Protein AF-A0A965WZI0-F1 (afdb_monomer_lite)

Secondary structure (DSSP, 8-state):
----HHHHHHHHHHHHHHHHHHHHHHHHHHHHHHHHHHHHHT--PPPPP---PPPPPP--PPPP--PPPPPPPP-----------PPPPPPPPPPPPPP--PPP-B-S-SSEEEEEEEEEETTEEEEEEEEEEE--SSSPEEEEEEE-HHHHHSTTSEEEEEEEETTEE---EEETTEEEEEEEEEE-TTBEEEEEEEEEEEPPTT-S----SS-----GGGGS-EEPPBSSSB-----GGG----TTEEEEEEEE-SS----TTSEEEEEETTEEEEEE----------

pLDDT: mean 75.28, std 20.52, range [29.8, 98.62]

Radius of gyration: 35.75 Å; chains: 1; bounding box: 82×78×125 Å

Structure (mmCIF, N/CA/C/O backbone):
data_AF-A0A965WZI0-F1
#
_entry.id   AF-A0A965WZI0-F1
#
loop_
_atom_site.group_PDB
_atom_site.id
_atom_site.type_symbol
_atom_site.label_atom_id
_atom_site.label_alt_id
_atom_site.label_comp_id
_atom_site.label_asym_id
_atom_site.label_entity_id
_atom_site.label_seq_id
_atom_site.pdbx_PDB_ins_code
_atom_site.Cartn_x
_atom_site.Cartn_y
_atom_site.Cartn_z
_atom_site.occupancy
_atom_site.B_iso_or_equiv
_atom_site.auth_seq_id
_atom_site.auth_comp_id
_atom_site.auth_asym_id
_atom_site.auth_atom_id
_atom_site.pdbx_PDB_model_num
ATOM 1 N N . MET A 1 1 ? -15.164 9.132 79.778 1.00 47.81 1 MET A N 1
ATOM 2 C CA . MET A 1 1 ? -15.728 9.763 78.560 1.00 47.81 1 MET A CA 1
ATOM 3 C C . MET A 1 1 ? -16.802 8.858 77.964 1.00 47.81 1 MET A C 1
ATOM 5 O O . MET A 1 1 ? -16.486 7.881 77.300 1.00 47.81 1 MET A O 1
ATOM 9 N N . THR A 1 2 ? -18.073 9.140 78.241 1.00 50.66 2 THR A N 1
ATOM 10 C CA . THR A 1 2 ? -19.239 8.388 77.751 1.00 50.66 2 THR A CA 1
ATOM 11 C C . THR A 1 2 ? -19.676 8.930 76.385 1.00 50.66 2 THR A C 1
ATOM 13 O O . THR A 1 2 ? -20.091 10.079 76.250 1.00 50.66 2 THR A O 1
ATOM 16 N N . ILE A 1 3 ? -19.534 8.117 75.334 1.00 53.62 3 ILE A N 1
ATOM 17 C CA . ILE A 1 3 ? -19.893 8.495 73.958 1.00 53.62 3 ILE A CA 1
ATOM 18 C C . ILE A 1 3 ? -21.420 8.583 73.841 1.00 53.62 3 ILE A C 1
ATOM 20 O O . ILE A 1 3 ? -22.131 7.613 74.098 1.00 53.62 3 ILE A O 1
ATOM 24 N N . SER A 1 4 ? -21.930 9.744 73.419 1.00 61.75 4 SER A N 1
ATOM 25 C CA . SER A 1 4 ? -23.369 9.999 73.326 1.00 61.75 4 SER A CA 1
ATOM 26 C C . SER A 1 4 ? -24.077 9.073 72.311 1.00 61.75 4 SER A C 1
ATOM 28 O O . SER A 1 4 ? -23.579 8.850 71.197 1.00 61.75 4 SER A O 1
ATOM 30 N N . PRO A 1 5 ? -25.280 8.552 72.631 1.00 61.12 5 PRO A N 1
ATOM 31 C CA . PRO A 1 5 ? -25.967 7.514 71.847 1.00 61.12 5 PRO A CA 1
ATOM 32 C C . PRO A 1 5 ? -26.337 7.946 70.417 1.00 61.12 5 PRO A C 1
ATOM 34 O O . PRO A 1 5 ? -26.490 7.107 69.526 1.00 61.12 5 PRO A O 1
ATOM 37 N N . ARG A 1 6 ? -26.412 9.257 70.150 1.00 59.38 6 ARG A N 1
ATOM 38 C CA . ARG A 1 6 ? -26.671 9.817 68.811 1.00 59.38 6 ARG A CA 1
ATOM 39 C C . ARG A 1 6 ? -25.488 9.649 67.847 1.00 59.38 6 ARG A C 1
ATOM 41 O O . ARG A 1 6 ? -25.710 9.419 66.659 1.00 59.38 6 ARG A O 1
ATOM 48 N N . ARG A 1 7 ? -24.238 9.699 68.333 1.00 56.50 7 ARG A N 1
ATOM 49 C CA . ARG A 1 7 ? -23.039 9.504 67.489 1.00 56.50 7 ARG A CA 1
ATOM 50 C C . ARG A 1 7 ? -22.840 8.036 67.097 1.00 56.50 7 ARG A C 1
ATOM 52 O O . ARG A 1 7 ? -22.390 7.761 65.987 1.00 56.50 7 ARG A O 1
ATOM 59 N N . ARG A 1 8 ? -23.259 7.098 67.956 1.00 59.84 8 ARG A N 1
ATOM 60 C CA . ARG A 1 8 ? -23.210 5.649 67.687 1.00 59.84 8 ARG A CA 1
ATOM 61 C C . ARG A 1 8 ? -24.137 5.242 66.534 1.00 59.84 8 ARG A C 1
ATOM 63 O O . ARG A 1 8 ? -23.706 4.526 65.638 1.00 59.84 8 ARG A O 1
ATOM 70 N N . ARG A 1 9 ? -25.369 5.771 66.488 1.00 64.00 9 ARG A N 1
ATOM 71 C CA . ARG A 1 9 ? -26.340 5.471 65.411 1.00 64.00 9 ARG A CA 1
ATOM 72 C C . ARG A 1 9 ? -25.906 5.990 64.034 1.00 64.00 9 ARG A C 1
ATOM 74 O O . ARG A 1 9 ? -26.137 5.308 63.043 1.00 64.00 9 ARG A O 1
ATOM 81 N N . LYS A 1 10 ? -25.251 7.158 63.959 1.00 64.88 10 LYS A N 1
ATOM 82 C CA . LYS A 1 10 ? -24.722 7.691 62.687 1.00 64.88 10 LYS A CA 1
ATOM 83 C C . LYS A 1 10 ? -23.573 6.843 62.134 1.00 64.88 10 LYS A C 1
ATOM 85 O O . LYS A 1 10 ? -23.572 6.547 60.948 1.00 64.88 10 LYS A O 1
ATOM 90 N N . ARG A 1 11 ? -22.642 6.400 62.989 1.00 68.94 11 ARG A N 1
ATOM 91 C CA . ARG A 1 11 ? -21.533 5.525 62.568 1.00 68.94 11 ARG A CA 1
ATOM 92 C C . ARG A 1 11 ? -22.025 4.170 62.066 1.00 68.94 11 ARG A C 1
ATOM 94 O O . ARG A 1 11 ? -21.562 3.723 61.029 1.00 68.94 11 ARG A O 1
ATOM 101 N N . ILE A 1 12 ? -23.012 3.572 62.736 1.00 70.56 12 ILE A N 1
ATOM 102 C CA . ILE A 1 12 ? -23.615 2.305 62.290 1.00 70.56 12 ILE A CA 1
ATOM 103 C C . ILE A 1 12 ? -24.212 2.449 60.882 1.00 70.56 12 ILE A C 1
ATOM 105 O O . ILE A 1 12 ? -23.927 1.618 60.033 1.00 70.56 12 ILE A O 1
ATOM 109 N N . ARG A 1 13 ? -24.948 3.537 60.598 1.00 75.44 13 ARG A N 1
ATOM 110 C CA . ARG A 1 13 ? -25.525 3.782 59.261 1.00 75.44 13 ARG A CA 1
ATOM 111 C C . ARG A 1 13 ? -24.473 3.987 58.163 1.00 75.44 13 ARG A C 1
ATOM 113 O O . ARG A 1 13 ? -24.682 3.564 57.032 1.00 75.44 13 ARG A O 1
ATOM 120 N N . ILE A 1 14 ? -23.349 4.623 58.492 1.00 77.56 14 ILE A N 1
ATOM 121 C CA . ILE A 1 14 ? -22.239 4.820 57.547 1.00 77.56 14 ILE A CA 1
ATOM 122 C C . ILE A 1 14 ? -21.564 3.479 57.235 1.00 77.56 14 ILE A C 1
ATOM 124 O O . ILE A 1 14 ? -21.352 3.167 56.068 1.00 77.56 14 ILE A O 1
ATOM 128 N N . TYR A 1 15 ? -21.300 2.647 58.249 1.00 80.38 15 TYR A N 1
ATOM 129 C CA . TYR A 1 15 ? -20.701 1.327 58.035 1.00 80.38 15 TYR A CA 1
ATOM 130 C C . TYR A 1 15 ? -21.629 0.364 57.287 1.00 80.38 15 TYR A C 1
ATOM 132 O O . TYR A 1 15 ? -21.147 -0.412 56.470 1.00 80.38 15 TYR A O 1
ATOM 140 N N . THR A 1 16 ? -22.950 0.441 57.489 1.00 80.75 16 THR A N 1
ATOM 141 C CA . THR A 1 16 ? -23.899 -0.375 56.713 1.00 80.75 16 THR A CA 1
ATOM 142 C C . THR A 1 16 ? -23.939 0.023 55.238 1.00 80.75 16 THR A C 1
ATOM 144 O O . THR A 1 16 ? -24.004 -0.852 54.382 1.00 80.75 16 THR A O 1
ATOM 147 N N . LEU A 1 17 ? -23.856 1.323 54.924 1.00 82.81 17 LEU A N 1
ATOM 148 C CA . LEU A 1 17 ? -23.815 1.794 53.533 1.00 82.81 17 LEU A CA 1
ATOM 149 C C . LEU A 1 17 ? -22.486 1.437 52.854 1.00 82.81 17 LEU A C 1
ATOM 151 O O . LEU A 1 17 ? -22.490 0.952 51.726 1.00 82.81 17 LEU A O 1
ATOM 155 N N . ALA A 1 18 ? -21.361 1.606 53.555 1.00 83.50 18 ALA A N 1
ATOM 156 C CA . ALA A 1 18 ? -20.047 1.214 53.046 1.00 83.50 18 ALA A CA 1
ATOM 157 C C . ALA A 1 18 ? -19.939 -0.308 52.826 1.00 83.50 18 ALA A C 1
ATOM 159 O O . ALA A 1 18 ? -19.407 -0.746 51.809 1.00 83.50 18 ALA A O 1
ATOM 160 N N . GLY A 1 19 ? -20.496 -1.113 53.738 1.00 86.88 19 GLY A N 1
ATOM 161 C CA . GLY A 1 19 ? -20.548 -2.570 53.600 1.00 86.88 19 GLY A CA 1
ATOM 162 C C . GLY A 1 19 ? -21.391 -3.025 52.408 1.00 86.88 19 GLY A C 1
ATOM 163 O O . GLY A 1 19 ? -20.961 -3.899 51.662 1.00 86.88 19 GLY A O 1
ATOM 164 N N . ALA A 1 20 ? -22.549 -2.395 52.178 1.00 89.44 20 ALA A N 1
ATOM 165 C CA . ALA A 1 20 ? -23.389 -2.687 51.016 1.00 89.44 20 ALA A CA 1
ATOM 166 C C . ALA A 1 20 ? -22.691 -2.334 49.690 1.00 89.44 20 ALA A C 1
ATOM 168 O O . ALA A 1 20 ? -22.728 -3.126 48.751 1.00 89.44 20 ALA A O 1
ATOM 169 N N . ALA A 1 21 ? -21.996 -1.192 49.627 1.00 89.25 21 ALA A N 1
ATOM 170 C CA . ALA A 1 21 ? -21.236 -0.793 48.441 1.00 89.25 21 ALA A CA 1
ATOM 171 C C . ALA A 1 21 ? -20.098 -1.779 48.119 1.00 89.25 21 ALA A C 1
ATOM 173 O O . ALA A 1 21 ? -19.931 -2.167 46.964 1.00 89.25 21 ALA A O 1
ATOM 174 N N . LEU A 1 22 ? -19.362 -2.242 49.137 1.00 91.88 22 LEU A N 1
ATOM 175 C CA . LEU A 1 22 ? -18.300 -3.239 48.964 1.00 91.88 22 LEU A CA 1
ATOM 176 C C . LEU A 1 22 ? -18.848 -4.577 48.440 1.00 91.88 22 LEU A C 1
ATOM 178 O O . LEU A 1 22 ? -18.237 -5.199 47.573 1.00 91.88 22 LEU A O 1
ATOM 182 N N . LEU A 1 23 ? -20.019 -4.996 48.929 1.00 93.56 23 LEU A N 1
ATOM 183 C CA . LEU A 1 23 ? -20.692 -6.221 48.491 1.00 93.56 23 LEU A CA 1
ATOM 184 C C . LEU A 1 23 ? -21.114 -6.147 47.015 1.00 93.56 23 LEU A C 1
ATOM 186 O O . LEU A 1 23 ? -20.910 -7.109 46.278 1.00 93.56 23 LEU A O 1
ATOM 190 N N . CYS A 1 24 ? -21.624 -4.998 46.561 1.00 91.25 24 CYS A N 1
ATOM 191 C CA . CYS A 1 24 ? -21.961 -4.783 45.151 1.00 91.25 24 CYS A CA 1
ATOM 192 C C . CYS A 1 24 ? -20.726 -4.831 44.239 1.00 91.25 24 CYS A C 1
ATOM 194 O O . CYS A 1 24 ? -20.788 -5.416 43.160 1.00 91.25 24 CYS A O 1
ATOM 196 N N . ILE A 1 25 ? -19.597 -4.263 44.677 1.00 92.75 25 ILE A N 1
ATOM 197 C CA . ILE A 1 25 ? -18.337 -4.301 43.917 1.00 92.75 25 ILE A CA 1
ATOM 198 C C . ILE A 1 25 ? -17.819 -5.740 43.809 1.00 92.75 25 ILE A C 1
ATOM 200 O O . ILE A 1 25 ? -17.473 -6.189 42.717 1.00 92.75 25 ILE A O 1
ATOM 204 N N . LEU A 1 26 ? -17.817 -6.488 44.919 1.00 94.00 26 LEU A N 1
ATOM 205 C CA . LEU A 1 26 ? -17.410 -7.896 44.931 1.00 94.00 26 LEU A CA 1
ATOM 206 C C . LEU A 1 26 ? -18.309 -8.762 44.039 1.00 94.00 26 LEU A C 1
ATOM 208 O O . LEU A 1 26 ? -17.794 -9.583 43.285 1.00 94.00 26 LEU A O 1
ATOM 212 N N . ALA A 1 27 ? -19.627 -8.550 44.068 1.00 93.25 27 ALA A N 1
ATOM 213 C CA . ALA A 1 27 ? -20.562 -9.258 43.196 1.00 93.25 27 ALA A CA 1
ATOM 214 C C . ALA A 1 27 ? -20.336 -8.929 41.709 1.00 93.25 27 ALA A C 1
ATOM 216 O O . ALA A 1 27 ? -20.356 -9.832 40.873 1.00 93.25 27 ALA A O 1
ATOM 217 N N . GLY A 1 28 ? -20.062 -7.661 41.378 1.00 93.44 28 GLY A N 1
ATOM 218 C CA . GLY A 1 28 ? -19.731 -7.237 40.015 1.00 93.44 28 GLY A CA 1
ATOM 219 C C . GLY A 1 28 ? -18.435 -7.864 39.496 1.00 93.44 28 GLY A C 1
ATOM 220 O O . GLY A 1 28 ? -18.398 -8.349 38.366 1.00 93.44 28 GLY A O 1
ATOM 221 N N . LEU A 1 29 ? -17.396 -7.932 40.336 1.00 93.00 29 LEU A N 1
ATOM 222 C CA . LEU A 1 29 ? -16.147 -8.619 40.001 1.00 93.00 29 LEU A CA 1
ATOM 223 C C . LEU A 1 29 ? -16.375 -10.120 39.797 1.00 93.00 29 LEU A C 1
ATOM 225 O O . LEU A 1 29 ? -15.913 -10.670 38.802 1.00 93.00 29 LEU A O 1
ATOM 229 N N . LEU A 1 30 ? -17.134 -10.775 40.682 1.00 92.31 30 LEU A N 1
ATOM 230 C CA . LEU A 1 30 ? -17.436 -12.202 40.554 1.00 92.31 30 LEU A CA 1
ATOM 231 C C . LEU A 1 30 ? -18.206 -12.502 39.257 1.00 92.31 30 LEU A C 1
ATOM 233 O O . LEU A 1 30 ? -17.883 -13.460 38.559 1.00 92.31 30 LEU A O 1
ATOM 237 N N . PHE A 1 31 ? -19.174 -11.652 38.899 1.00 88.62 31 PHE A N 1
ATOM 238 C CA . PHE A 1 31 ? -19.921 -11.754 37.644 1.00 88.62 31 PHE A CA 1
ATOM 239 C C . PHE A 1 31 ? -19.024 -11.541 36.417 1.00 88.62 31 PHE A C 1
ATOM 241 O O . PHE A 1 31 ? -19.131 -12.275 35.435 1.00 88.62 31 PHE A O 1
ATOM 248 N N . TYR A 1 32 ? -18.099 -10.579 36.479 1.00 85.94 32 TYR A N 1
ATOM 249 C CA . TYR A 1 32 ? -17.111 -10.348 35.426 1.00 85.94 32 TYR A CA 1
ATOM 250 C C . TYR A 1 32 ? -16.197 -11.567 35.219 1.00 85.94 32 TYR A C 1
ATOM 252 O O . TYR A 1 32 ? -15.999 -11.998 34.081 1.00 85.94 32 TYR A O 1
ATOM 260 N N . PHE A 1 33 ? -15.697 -12.172 36.302 1.00 81.06 33 PHE A N 1
ATOM 261 C CA . PHE A 1 33 ? -14.872 -13.382 36.227 1.00 81.06 33 PHE A CA 1
ATOM 262 C C . PHE A 1 33 ? -15.654 -14.593 35.696 1.00 81.06 33 PHE A C 1
ATOM 264 O O . PHE A 1 33 ? -15.160 -15.273 34.798 1.00 81.06 33 PHE A O 1
ATOM 271 N N . PHE A 1 34 ? -16.897 -14.807 36.142 1.00 78.88 34 PHE A N 1
ATOM 272 C CA . PHE A 1 34 ? -17.759 -15.876 35.617 1.00 78.88 34 PHE A CA 1
ATOM 273 C C . PHE A 1 34 ? -18.054 -15.715 34.119 1.00 78.88 34 PHE A C 1
ATOM 275 O O . PHE A 1 34 ? -18.017 -16.685 33.361 1.00 78.88 34 PHE A O 1
ATOM 282 N N . LYS A 1 35 ? -18.308 -14.482 33.658 1.00 77.31 35 LYS A N 1
ATOM 283 C CA . LYS A 1 35 ? -18.527 -14.204 32.231 1.00 77.31 35 LYS A CA 1
ATOM 284 C C . LYS A 1 35 ? -17.258 -14.457 31.404 1.00 77.31 35 LYS A C 1
ATOM 286 O O . LYS A 1 35 ? -17.345 -14.948 30.280 1.00 77.31 35 LYS A O 1
ATOM 291 N N . ARG A 1 36 ? -16.077 -14.153 31.958 1.00 72.00 36 ARG A N 1
ATOM 292 C CA . ARG A 1 36 ? -14.781 -14.415 31.313 1.00 72.00 36 ARG A CA 1
ATOM 293 C C . ARG A 1 36 ? -14.509 -15.914 31.148 1.00 72.00 36 ARG A C 1
ATOM 295 O O . ARG A 1 36 ? -14.014 -16.310 30.098 1.00 72.00 36 ARG A O 1
ATOM 302 N N . GLU A 1 37 ? -14.861 -16.743 32.131 1.00 68.62 37 GLU A N 1
ATOM 303 C CA . GLU A 1 37 ? -14.728 -18.205 32.016 1.00 68.62 37 GLU A CA 1
ATOM 304 C C . GLU A 1 37 ? -15.647 -18.795 30.935 1.00 68.62 37 GLU A C 1
ATOM 306 O O . GLU A 1 37 ? -15.205 -19.634 30.151 1.00 68.62 37 GLU A O 1
ATOM 311 N N . GLN A 1 38 ? -16.886 -18.301 30.805 1.00 63.25 38 GLN A N 1
ATOM 312 C CA . GLN A 1 38 ? -17.794 -18.734 29.731 1.00 63.25 38 GLN A CA 1
ATOM 313 C C . GLN A 1 38 ? -17.279 -18.368 28.328 1.00 63.25 38 GLN A C 1
ATOM 315 O O . GLN A 1 38 ? -17.458 -19.141 27.388 1.00 63.25 38 GLN A O 1
ATOM 320 N N . ALA A 1 39 ? -16.589 -17.233 28.180 1.00 58.47 39 ALA A N 1
ATOM 321 C CA . ALA A 1 39 ? -15.986 -16.833 26.906 1.00 58.47 39 ALA A CA 1
ATOM 322 C C . ALA A 1 39 ? -14.796 -17.723 26.493 1.00 58.47 39 ALA A C 1
ATOM 324 O O . ALA A 1 39 ? -14.547 -17.896 25.303 1.00 58.47 39 ALA A O 1
ATOM 325 N N . LEU A 1 40 ? -14.085 -18.323 27.455 1.00 53.09 40 LEU A N 1
ATOM 326 C CA . LEU A 1 40 ? -12.953 -19.220 27.186 1.00 53.09 40 LEU A CA 1
ATOM 327 C C . LEU A 1 40 ? -13.393 -20.636 26.775 1.00 53.09 40 LEU A C 1
ATOM 329 O O . LEU A 1 40 ? -12.651 -21.315 26.071 1.00 53.09 40 LEU A O 1
ATOM 333 N N . GLN A 1 41 ? -14.595 -21.081 27.159 1.00 54.78 41 GLN A N 1
ATOM 334 C CA . GLN A 1 41 ? -15.122 -22.401 26.770 1.00 54.78 41 GLN A CA 1
ATOM 335 C C . GLN A 1 41 ? -15.819 -22.416 25.397 1.00 54.78 41 GLN A C 1
ATOM 337 O O . GLN A 1 41 ? -15.990 -23.484 24.811 1.00 54.78 41 GLN A O 1
ATOM 342 N N . ALA A 1 42 ? -16.174 -21.253 24.842 1.00 50.19 42 ALA A N 1
ATOM 343 C CA . ALA A 1 42 ? -16.864 -21.156 23.552 1.00 50.19 42 ALA A CA 1
ATOM 344 C C . ALA A 1 42 ? -15.954 -21.370 22.319 1.00 50.19 42 ALA A C 1
ATOM 346 O O . ALA A 1 42 ? -16.450 -21.407 21.194 1.00 50.19 42 ALA A O 1
ATOM 347 N N . VAL A 1 43 ? -14.639 -21.552 22.500 1.00 51.84 43 VAL A N 1
ATOM 348 C CA . VAL A 1 43 ? -13.681 -21.824 21.411 1.00 51.84 43 VAL A CA 1
ATOM 349 C C . VAL A 1 43 ? -13.297 -23.306 21.402 1.00 51.84 43 VAL A C 1
ATOM 351 O O . VAL A 1 43 ? -12.167 -23.691 21.676 1.00 51.84 43 VAL A O 1
ATOM 354 N N . SER A 1 44 ? -14.258 -24.170 21.091 1.00 46.38 44 SER A N 1
ATOM 355 C CA . SER A 1 44 ? -13.967 -25.539 20.648 1.00 46.38 44 SER A CA 1
ATOM 356 C C . SER A 1 44 ? -14.818 -25.866 19.425 1.00 46.38 44 SER A C 1
ATOM 358 O O . SER A 1 44 ? -15.796 -26.604 19.471 1.00 46.38 44 SER A O 1
ATOM 360 N N . VAL A 1 45 ? -14.449 -25.256 18.296 1.00 57.19 45 VAL A N 1
ATOM 361 C CA . VAL A 1 45 ? -14.951 -25.670 16.983 1.00 57.19 45 VAL A CA 1
ATOM 362 C C . VAL A 1 45 ? -14.278 -27.006 16.636 1.00 57.19 45 VAL A C 1
ATOM 364 O O . VAL A 1 45 ? -13.047 -27.075 16.680 1.00 57.19 45 VAL A O 1
ATOM 367 N N . PRO A 1 46 ? -15.028 -28.075 16.312 1.00 52.69 46 PRO A N 1
ATOM 368 C CA . PRO A 1 46 ? -14.428 -29.331 15.887 1.00 52.69 46 PRO A CA 1
ATOM 369 C C . PRO A 1 46 ? -13.698 -29.143 14.551 1.00 52.69 46 PRO A C 1
ATOM 371 O O . PRO A 1 46 ? -14.230 -28.571 13.599 1.00 52.69 46 PRO A O 1
ATOM 374 N N . LEU A 1 47 ? -12.457 -29.627 14.505 1.00 51.56 47 LEU A N 1
ATOM 375 C CA . LEU A 1 47 ? -11.588 -29.638 13.332 1.00 51.56 47 LEU A CA 1
ATOM 376 C C . LEU A 1 47 ? -12.284 -30.375 12.165 1.00 51.56 47 LEU A C 1
ATOM 378 O O . LEU A 1 47 ? -12.728 -31.509 12.368 1.00 51.56 47 LEU A O 1
ATOM 382 N N . PRO A 1 48 ? -12.380 -29.804 10.949 1.00 46.69 48 PRO A N 1
ATOM 383 C CA . PRO A 1 48 ? -12.878 -30.551 9.804 1.00 46.69 48 PRO A C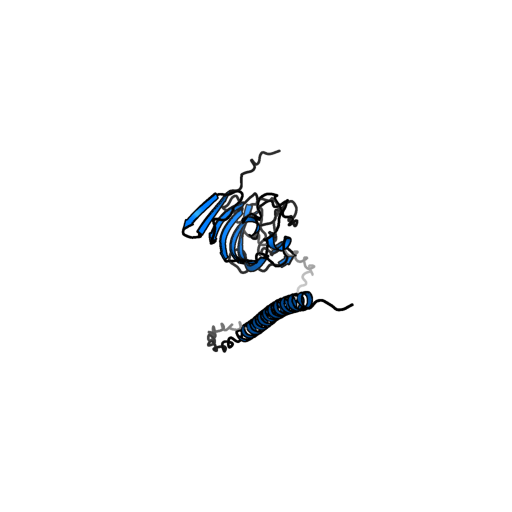A 1
ATOM 384 C C . PRO A 1 48 ? -11.898 -31.681 9.466 1.00 46.69 48 PRO A C 1
ATOM 386 O O . PRO A 1 48 ? -10.718 -31.460 9.190 1.00 46.69 48 PRO A O 1
ATOM 389 N N . GLN A 1 49 ? -12.410 -32.906 9.514 1.00 51.03 49 GLN A N 1
ATOM 390 C CA . GLN A 1 49 ? -11.732 -34.125 9.093 1.00 51.03 49 GLN A CA 1
ATOM 391 C C . GLN A 1 49 ? -11.353 -34.014 7.601 1.00 51.03 49 GLN A C 1
ATOM 393 O O . GLN A 1 49 ? -12.216 -33.663 6.793 1.00 51.03 49 GLN A O 1
ATOM 398 N N . PRO A 1 50 ? -10.097 -34.289 7.200 1.00 46.81 50 PRO A N 1
ATOM 399 C CA . PRO A 1 50 ? -9.697 -34.177 5.805 1.00 46.81 50 PRO A CA 1
ATOM 400 C C . PRO A 1 50 ? -10.380 -35.268 4.973 1.00 46.81 50 PRO A C 1
ATOM 402 O O . PRO A 1 50 ? -10.086 -36.457 5.103 1.00 46.81 50 PRO A O 1
ATOM 405 N N . THR A 1 51 ? -11.298 -34.854 4.103 1.00 44.94 51 THR A N 1
ATOM 406 C CA . THR A 1 51 ? -11.817 -35.685 3.015 1.00 44.94 51 THR A CA 1
ATOM 407 C C . THR A 1 51 ? -10.687 -35.924 2.018 1.00 44.94 51 THR A C 1
ATOM 409 O O . THR A 1 51 ? -10.118 -34.976 1.479 1.00 44.94 51 THR A O 1
ATOM 412 N N . ALA A 1 52 ? -10.342 -37.190 1.782 1.00 46.28 52 ALA A N 1
ATOM 413 C CA . ALA A 1 52 ? -9.353 -37.575 0.786 1.00 46.28 52 ALA A CA 1
ATOM 414 C C . ALA A 1 52 ? -9.830 -37.164 -0.618 1.00 46.28 52 ALA A C 1
ATOM 416 O O . ALA A 1 52 ? -10.777 -37.734 -1.160 1.00 46.28 52 ALA A O 1
ATOM 417 N N . THR A 1 53 ? -9.169 -36.170 -1.208 1.00 44.19 53 THR A N 1
ATOM 418 C CA . THR A 1 53 ? -9.323 -35.821 -2.623 1.00 44.19 53 THR A CA 1
ATOM 419 C C . THR A 1 53 ? -8.662 -36.907 -3.469 1.00 44.19 53 THR A C 1
ATOM 421 O O . THR A 1 53 ? -7.482 -37.210 -3.289 1.00 44.19 53 THR A O 1
ATOM 424 N N . ALA A 1 54 ? -9.428 -37.502 -4.384 1.00 48.25 54 ALA A N 1
ATOM 425 C CA . ALA A 1 54 ? -8.939 -38.504 -5.322 1.00 48.25 54 ALA A CA 1
ATOM 426 C C . ALA A 1 54 ? -7.785 -37.948 -6.174 1.00 48.25 54 ALA A C 1
ATOM 428 O O . ALA A 1 54 ? -7.872 -36.868 -6.759 1.00 48.25 54 ALA A O 1
ATOM 429 N N . THR A 1 55 ? -6.695 -38.707 -6.224 1.00 46.88 55 THR A N 1
ATOM 430 C CA . THR A 1 55 ? -5.484 -38.434 -6.999 1.00 46.88 55 THR A CA 1
ATOM 431 C C . THR A 1 55 ? -5.806 -38.417 -8.501 1.00 46.88 55 THR A C 1
ATOM 433 O O . THR A 1 55 ? -6.398 -39.384 -8.986 1.00 46.88 55 THR A O 1
ATOM 436 N N . PRO A 1 56 ? -5.419 -37.389 -9.281 1.00 46.84 56 PRO A N 1
ATOM 437 C CA . PRO A 1 56 ? -5.494 -37.484 -10.731 1.00 46.84 56 PRO A CA 1
ATOM 438 C C . PRO A 1 56 ? -4.451 -38.493 -11.229 1.00 46.84 56 PRO A C 1
ATOM 440 O O . PRO A 1 56 ? -3.257 -38.387 -10.953 1.00 46.84 56 PRO A O 1
ATOM 443 N N . MET A 1 57 ? -4.948 -39.500 -11.944 1.00 39.44 57 MET A N 1
ATOM 444 C CA . MET A 1 57 ? -4.189 -40.537 -12.633 1.00 39.44 57 MET A CA 1
ATOM 445 C C . MET A 1 57 ? -3.182 -39.898 -13.600 1.00 39.44 57 MET A C 1
ATOM 447 O O . MET A 1 57 ? -3.562 -39.122 -14.475 1.00 39.44 57 MET A O 1
ATOM 451 N N . ALA A 1 58 ? -1.896 -40.216 -13.438 1.00 39.28 58 ALA A N 1
ATOM 452 C CA . ALA A 1 58 ? -0.854 -39.788 -14.361 1.00 39.28 58 ALA A CA 1
ATOM 453 C C . ALA A 1 58 ? -1.065 -40.458 -15.728 1.00 39.28 58 ALA A C 1
ATOM 455 O O . ALA A 1 58 ? -0.987 -41.681 -15.854 1.00 39.28 58 ALA A O 1
ATOM 456 N N . THR A 1 59 ? -1.315 -39.652 -16.757 1.00 43.91 59 THR A N 1
ATOM 457 C CA . THR A 1 59 ? -1.241 -40.081 -18.155 1.00 43.91 59 THR A CA 1
ATOM 458 C C . THR A 1 59 ? 0.222 -40.355 -18.492 1.00 43.91 59 THR A C 1
ATOM 460 O O . THR A 1 59 ? 1.038 -39.440 -18.569 1.00 43.91 59 THR A O 1
ATOM 463 N N . VAL A 1 60 ? 0.564 -41.628 -18.673 1.00 45.94 60 VAL A N 1
ATOM 464 C CA . VAL A 1 60 ? 1.858 -42.063 -19.211 1.00 45.94 60 VAL A CA 1
ATOM 465 C C . VAL A 1 60 ? 1.920 -41.733 -20.703 1.00 45.94 60 VAL A C 1
ATOM 467 O O . VAL A 1 60 ? 1.200 -42.316 -21.510 1.00 45.94 60 VAL A O 1
ATOM 470 N N . THR A 1 61 ? 2.792 -40.796 -21.070 1.00 44.56 61 THR A N 1
ATOM 471 C CA . THR A 1 61 ? 3.188 -40.534 -22.460 1.00 44.56 61 THR A CA 1
ATOM 472 C C . THR A 1 61 ? 4.157 -41.633 -22.920 1.00 44.56 61 THR A C 1
ATOM 474 O O . THR A 1 61 ? 5.126 -41.898 -22.205 1.00 44.56 61 THR A O 1
ATOM 477 N N . PRO A 1 62 ? 3.955 -42.287 -24.079 1.00 51.59 62 PRO A N 1
ATOM 478 C CA . PRO A 1 62 ? 4.870 -43.321 -24.548 1.00 51.59 62 PRO A CA 1
ATOM 479 C C . PRO A 1 62 ? 6.220 -42.730 -24.981 1.00 51.59 62 PRO A C 1
ATOM 481 O O . PRO A 1 62 ? 6.297 -41.821 -25.808 1.00 51.59 62 PRO A O 1
ATOM 484 N N . THR A 1 63 ? 7.287 -43.286 -24.410 1.00 42.41 63 THR A N 1
ATOM 485 C CA . THR A 1 63 ? 8.696 -43.058 -24.746 1.00 42.41 63 THR A CA 1
ATOM 486 C C . THR A 1 63 ? 8.977 -43.404 -26.211 1.00 42.41 63 THR A C 1
ATOM 488 O O . THR A 1 63 ? 8.704 -44.522 -26.648 1.00 42.41 63 THR A O 1
ATOM 491 N N . ALA A 1 64 ? 9.572 -42.476 -26.964 1.00 44.19 64 ALA A N 1
ATOM 492 C CA . ALA A 1 64 ? 10.078 -42.751 -28.305 1.00 44.19 64 ALA A CA 1
ATOM 493 C C . ALA A 1 64 ? 11.260 -43.735 -28.240 1.00 44.19 64 ALA A C 1
ATOM 495 O O . ALA A 1 64 ? 12.283 -43.470 -27.608 1.00 44.19 64 ALA A O 1
ATOM 496 N N . THR A 1 65 ? 11.106 -44.880 -28.901 1.00 42.44 65 THR A N 1
ATOM 497 C CA . THR A 1 65 ? 12.158 -45.872 -29.126 1.00 42.44 65 THR A CA 1
ATOM 498 C C . THR A 1 65 ? 13.239 -45.279 -30.028 1.00 42.44 65 THR A C 1
ATOM 500 O O . THR A 1 65 ? 13.004 -45.030 -31.207 1.00 42.44 65 THR A O 1
ATOM 503 N N . ILE A 1 66 ? 14.436 -45.064 -29.485 1.00 49.62 66 ILE A N 1
ATOM 504 C CA . ILE A 1 66 ? 15.633 -44.786 -30.283 1.00 49.62 66 ILE A CA 1
ATOM 505 C C . ILE A 1 66 ? 16.209 -46.106 -30.806 1.00 49.62 66 ILE A C 1
ATOM 507 O O . ILE A 1 66 ? 16.706 -46.936 -30.048 1.00 49.62 66 ILE A O 1
ATOM 511 N N . THR A 1 67 ? 16.120 -46.298 -32.120 1.00 41.22 67 THR A N 1
ATOM 512 C CA . THR A 1 67 ? 16.788 -47.369 -32.869 1.00 41.22 67 THR A CA 1
ATOM 513 C C . THR A 1 67 ? 18.309 -47.165 -32.811 1.00 41.22 67 THR A C 1
ATOM 515 O O . THR A 1 67 ? 18.772 -46.084 -33.179 1.00 41.22 67 THR A O 1
ATOM 518 N N . PRO A 1 68 ? 19.119 -48.153 -32.388 1.00 46.88 68 PRO A N 1
ATOM 519 C CA . PRO A 1 68 ? 20.570 -48.032 -32.452 1.00 46.88 68 PRO A CA 1
ATOM 520 C C . PRO A 1 68 ? 21.051 -48.130 -33.907 1.00 46.88 68 PRO A C 1
ATOM 522 O O . PRO A 1 68 ? 20.887 -49.154 -34.571 1.00 46.88 68 PRO A O 1
ATOM 525 N N . THR A 1 69 ? 21.647 -47.043 -34.399 1.00 47.91 69 THR A N 1
ATOM 526 C CA . THR A 1 69 ? 22.366 -46.989 -35.677 1.00 47.91 69 THR A CA 1
ATOM 527 C C . THR A 1 69 ? 23.564 -47.940 -35.651 1.00 47.91 69 THR A C 1
ATOM 529 O O . THR A 1 69 ? 24.304 -48.012 -34.671 1.00 47.91 69 THR A O 1
ATOM 532 N N . ALA A 1 70 ? 23.724 -48.679 -36.748 1.00 40.91 70 ALA A N 1
ATOM 533 C CA . ALA A 1 70 ? 24.698 -49.741 -36.941 1.00 40.91 70 ALA A CA 1
ATOM 534 C C . ALA A 1 70 ? 26.163 -49.317 -36.722 1.00 40.91 70 ALA A C 1
ATOM 536 O O . ALA A 1 70 ? 26.608 -48.246 -37.132 1.00 40.91 70 ALA A O 1
ATOM 537 N N . VAL A 1 71 ? 26.910 -50.245 -36.127 1.00 46.47 71 VAL A N 1
ATOM 538 C CA . VAL A 1 71 ? 28.371 -50.275 -36.004 1.00 46.47 71 VAL A CA 1
ATOM 539 C C . VAL A 1 71 ? 29.002 -50.482 -37.390 1.00 46.47 71 VAL A C 1
ATOM 541 O O . VAL A 1 71 ? 28.668 -51.476 -38.038 1.00 46.47 71 VAL A O 1
ATOM 544 N N . PRO A 1 72 ? 29.940 -49.640 -37.863 1.00 50.00 72 PRO A N 1
ATOM 545 C CA . PRO A 1 72 ? 30.793 -50.022 -38.981 1.00 50.00 72 PRO A CA 1
ATOM 546 C C . PRO A 1 72 ? 31.951 -50.920 -38.508 1.00 50.00 72 PRO A C 1
ATOM 548 O O . PRO A 1 72 ? 32.677 -50.607 -37.565 1.00 50.00 72 PRO A O 1
ATOM 551 N N . SER A 1 73 ? 32.089 -52.056 -39.192 1.00 42.97 73 SER A N 1
ATOM 552 C CA . SER A 1 73 ? 33.173 -53.047 -39.092 1.00 42.97 73 SER A CA 1
ATOM 553 C C . SER A 1 73 ? 34.509 -52.494 -39.641 1.00 42.97 73 SER A C 1
ATOM 555 O O . SER A 1 73 ? 34.469 -51.637 -40.528 1.00 42.97 73 SER A O 1
ATOM 557 N N . PRO A 1 74 ? 35.691 -52.946 -39.164 1.00 49.81 74 PRO A N 1
ATOM 558 C CA . PRO A 1 74 ? 36.971 -52.328 -39.497 1.00 49.81 74 PRO A CA 1
ATOM 559 C C . PRO A 1 74 ? 37.668 -52.945 -40.722 1.00 49.81 74 PRO A C 1
ATOM 561 O O . PRO A 1 74 ? 37.425 -54.088 -41.100 1.00 49.81 74 PRO A O 1
ATOM 564 N N . SER A 1 75 ? 38.673 -52.199 -41.193 1.00 40.53 75 SER A N 1
ATOM 565 C CA . SER A 1 75 ? 39.857 -52.633 -41.956 1.00 40.53 75 SER A CA 1
ATOM 566 C C . SER A 1 75 ? 39.805 -52.565 -43.483 1.00 40.53 75 SER A C 1
ATOM 568 O O . SER A 1 75 ? 39.420 -53.505 -44.168 1.00 40.53 75 SER A O 1
ATOM 570 N N . ALA A 1 76 ? 40.433 -51.508 -43.999 1.00 36.94 76 ALA A N 1
ATOM 571 C CA . ALA A 1 76 ? 41.439 -51.640 -45.046 1.00 36.94 76 ALA A CA 1
ATOM 572 C C . ALA A 1 76 ? 42.594 -50.669 -44.739 1.00 36.94 76 ALA A C 1
ATOM 574 O O . ALA A 1 76 ? 42.392 -49.460 -44.656 1.00 36.94 76 ALA A O 1
ATOM 575 N N . VAL A 1 77 ? 43.796 -51.210 -44.531 1.00 44.56 77 VAL A N 1
ATOM 576 C CA . VAL A 1 77 ? 45.062 -50.459 -44.488 1.00 44.56 77 VAL A CA 1
ATOM 577 C C . VAL A 1 77 ? 45.631 -50.456 -45.906 1.00 44.56 77 VAL A C 1
ATOM 579 O O . VAL A 1 77 ? 45.672 -51.516 -46.534 1.00 44.56 77 VAL A O 1
ATOM 582 N N . PRO A 1 78 ? 46.099 -49.303 -46.410 1.00 42.66 78 PRO A N 1
ATOM 583 C CA . PRO A 1 78 ? 47.488 -49.284 -46.860 1.00 42.66 78 PRO A CA 1
ATOM 584 C C . PRO A 1 78 ? 48.248 -47.991 -46.522 1.00 42.66 78 PRO A C 1
ATOM 586 O O . PRO A 1 78 ? 47.842 -46.888 -46.860 1.00 42.66 78 PRO A O 1
ATOM 589 N N . GLN A 1 79 ? 49.432 -48.231 -45.960 1.00 36.56 79 GLN A N 1
ATOM 590 C CA . GLN A 1 79 ? 50.724 -47.629 -46.299 1.00 36.56 79 GLN A CA 1
ATOM 591 C C . GLN A 1 79 ? 51.030 -46.163 -45.936 1.00 36.56 79 GLN A C 1
ATOM 593 O O . GLN A 1 79 ? 50.365 -45.192 -46.270 1.00 36.56 79 GLN A O 1
ATOM 598 N N . THR A 1 80 ? 52.165 -46.085 -45.250 1.00 41.66 80 THR A N 1
ATOM 599 C CA . THR A 1 80 ? 52.918 -44.967 -44.697 1.00 41.66 80 THR A CA 1
ATOM 600 C C . THR A 1 80 ? 53.394 -43.941 -45.723 1.00 41.66 80 THR A C 1
ATOM 602 O O . THR A 1 80 ? 54.021 -44.290 -46.723 1.00 41.66 80 THR A O 1
ATOM 605 N N . SER A 1 81 ? 53.247 -42.663 -45.380 1.00 44.78 81 SER A N 1
ATOM 606 C CA . SER A 1 81 ? 54.132 -41.566 -45.796 1.00 44.78 81 SER A CA 1
ATOM 607 C C . SER A 1 81 ? 54.162 -40.521 -44.668 1.00 44.78 81 SER A C 1
ATOM 609 O O . SER A 1 81 ? 53.112 -40.254 -44.081 1.00 44.78 81 SER A O 1
ATOM 611 N N . PRO A 1 82 ? 55.330 -39.967 -44.294 1.00 49.72 82 PRO A N 1
ATOM 612 C CA . PRO A 1 82 ? 55.442 -39.074 -43.147 1.00 49.72 82 PRO A CA 1
ATOM 613 C C . PRO A 1 82 ? 54.937 -37.678 -43.525 1.00 49.72 82 PRO A C 1
ATOM 615 O O . PRO A 1 82 ? 55.503 -37.027 -44.399 1.00 49.72 82 PRO A O 1
ATOM 618 N N . VAL A 1 83 ? 53.878 -37.211 -42.863 1.00 44.66 83 VAL A N 1
ATOM 619 C CA . VAL A 1 83 ? 53.395 -35.829 -42.985 1.00 44.66 83 VAL A CA 1
ATOM 620 C C . VAL A 1 83 ? 53.503 -35.161 -41.619 1.00 44.66 83 VAL A C 1
ATOM 622 O O . VAL A 1 83 ? 53.093 -35.712 -40.601 1.00 44.66 83 VAL A O 1
ATOM 625 N N . SER A 1 84 ? 54.146 -33.999 -41.630 1.00 45.69 84 SER A N 1
ATOM 626 C CA . SER A 1 84 ? 54.636 -33.214 -40.502 1.00 45.69 84 SER A CA 1
ATOM 627 C C . SER A 1 84 ? 53.636 -33.020 -39.359 1.00 45.69 84 SER A C 1
ATOM 629 O O . SER A 1 84 ? 52.490 -32.630 -39.573 1.00 45.69 84 SER A O 1
ATOM 631 N N . THR A 1 85 ? 54.119 -33.188 -38.126 1.00 48.12 85 THR A N 1
ATOM 632 C CA . THR A 1 85 ? 53.439 -32.779 -36.892 1.00 48.12 85 THR A CA 1
ATOM 633 C C . THR A 1 85 ? 53.243 -31.261 -36.888 1.00 48.12 85 THR A C 1
ATOM 635 O O . THR A 1 85 ? 54.150 -30.508 -36.539 1.00 48.12 85 THR A O 1
ATOM 638 N N . VAL A 1 86 ? 52.059 -30.795 -37.285 1.00 57.59 86 VAL A N 1
ATOM 639 C CA . VAL A 1 86 ? 51.622 -29.415 -37.047 1.00 57.59 86 VAL A CA 1
ATOM 640 C C . VAL A 1 86 ? 51.127 -29.338 -35.604 1.00 57.59 86 VAL A C 1
ATOM 642 O O . VAL A 1 86 ? 50.248 -30.101 -35.204 1.00 57.59 86 VAL A O 1
ATOM 645 N N . ALA A 1 87 ? 51.718 -28.446 -34.806 1.00 60.75 87 ALA A N 1
ATOM 646 C CA . ALA A 1 87 ? 51.266 -28.164 -33.447 1.00 60.75 87 ALA A CA 1
ATOM 647 C C . ALA A 1 87 ? 49.773 -27.769 -33.461 1.00 60.75 87 ALA A C 1
ATOM 649 O O . ALA A 1 87 ? 49.379 -26.976 -34.320 1.00 60.75 87 ALA A O 1
ATOM 650 N N . PRO A 1 88 ? 48.928 -28.296 -32.555 1.00 57.12 88 PRO A N 1
ATOM 651 C CA . PRO A 1 88 ? 47.511 -27.958 -32.546 1.00 57.12 88 PRO A CA 1
ATOM 652 C C . PRO A 1 88 ? 47.338 -26.453 -32.324 1.00 57.12 88 PRO A C 1
ATOM 654 O O . PRO A 1 88 ? 47.825 -25.894 -31.341 1.00 57.12 88 PRO A O 1
ATOM 657 N N . ALA A 1 89 ? 46.655 -25.800 -33.266 1.00 62.28 89 ALA A N 1
ATOM 658 C CA . ALA A 1 89 ? 46.249 -24.410 -33.139 1.00 62.28 89 ALA A CA 1
ATOM 659 C C . ALA A 1 89 ? 45.426 -24.241 -31.854 1.00 62.28 89 ALA A C 1
ATOM 661 O O . ALA A 1 89 ? 44.538 -25.049 -31.571 1.00 62.28 89 ALA A O 1
ATOM 662 N N . ALA A 1 90 ? 45.740 -23.208 -31.069 1.00 64.31 90 ALA A N 1
ATOM 663 C CA . ALA A 1 90 ? 45.004 -22.887 -29.855 1.00 64.31 90 ALA A CA 1
ATOM 664 C C . ALA A 1 90 ? 43.501 -22.794 -30.164 1.00 64.31 90 ALA A C 1
ATOM 666 O O . ALA A 1 90 ? 43.092 -22.084 -31.084 1.00 64.31 90 ALA A O 1
ATOM 667 N N . SER A 1 91 ? 42.693 -23.531 -29.398 1.00 65.81 91 SER A N 1
ATOM 668 C CA . SER A 1 91 ? 41.234 -23.464 -29.479 1.00 65.81 91 SER A CA 1
ATOM 669 C C . SER A 1 91 ? 40.789 -22.005 -29.322 1.00 65.81 91 SER A C 1
ATOM 671 O O . SER A 1 91 ? 41.254 -21.352 -28.382 1.00 65.81 91 SER A O 1
ATOM 673 N N . PRO A 1 92 ? 39.907 -21.471 -30.192 1.00 68.62 92 PRO A N 1
ATOM 674 C CA . PRO A 1 92 ? 39.387 -20.124 -30.012 1.00 68.62 92 PRO A CA 1
ATOM 675 C C . PRO A 1 92 ? 38.736 -20.023 -28.631 1.00 68.62 92 PRO A C 1
ATOM 677 O O . PRO A 1 92 ? 38.020 -20.933 -28.201 1.00 68.62 92 PRO A O 1
ATOM 680 N N . ALA A 1 93 ? 39.021 -18.930 -27.921 1.00 72.06 93 ALA A N 1
ATOM 681 C CA . ALA A 1 93 ? 38.372 -18.640 -26.651 1.00 72.06 93 ALA A CA 1
ATOM 682 C C . ALA A 1 93 ? 36.845 -18.657 -26.854 1.00 72.06 93 ALA A C 1
ATOM 684 O O . ALA A 1 93 ? 36.374 -18.165 -27.886 1.00 72.06 93 ALA A O 1
ATOM 685 N N . PRO A 1 94 ? 36.060 -19.217 -25.915 1.00 65.12 94 PRO A N 1
ATOM 686 C CA . PRO A 1 94 ? 34.613 -19.246 -26.050 1.00 65.12 94 PRO A CA 1
ATOM 687 C C . PRO A 1 94 ? 34.101 -17.813 -26.207 1.00 65.12 94 PRO A C 1
ATOM 689 O O . PRO A 1 94 ? 34.319 -16.959 -25.344 1.00 65.12 94 PRO A O 1
ATOM 692 N N . VAL A 1 95 ? 33.428 -17.547 -27.328 1.00 69.25 95 VAL A N 1
ATOM 693 C CA . VAL A 1 95 ? 32.682 -16.304 -27.518 1.00 69.25 95 VAL A CA 1
ATOM 694 C C . VAL A 1 95 ? 31.625 -16.280 -26.421 1.00 69.25 95 VAL A C 1
ATOM 696 O O . VAL A 1 95 ? 30.784 -17.178 -26.360 1.00 69.25 95 VAL A O 1
ATOM 699 N N . ARG A 1 96 ? 31.697 -15.295 -25.515 1.00 66.44 96 ARG A N 1
ATOM 700 C CA . ARG A 1 96 ? 30.663 -15.107 -24.492 1.00 66.44 96 ARG A CA 1
ATOM 701 C C . ARG A 1 96 ? 29.321 -15.022 -25.209 1.00 66.44 96 ARG A C 1
ATOM 703 O O . ARG A 1 96 ? 29.142 -14.155 -26.063 1.00 66.44 96 ARG A O 1
ATOM 710 N N . SER A 1 97 ? 28.396 -15.917 -24.877 1.00 62.56 97 SER A N 1
ATOM 711 C CA . SER A 1 97 ? 27.012 -15.785 -25.319 1.00 62.56 97 SER A CA 1
ATOM 712 C C . SER A 1 97 ? 26.516 -14.397 -24.892 1.00 62.56 97 SER A C 1
ATOM 714 O O . SER A 1 97 ? 26.726 -14.033 -23.729 1.00 62.56 9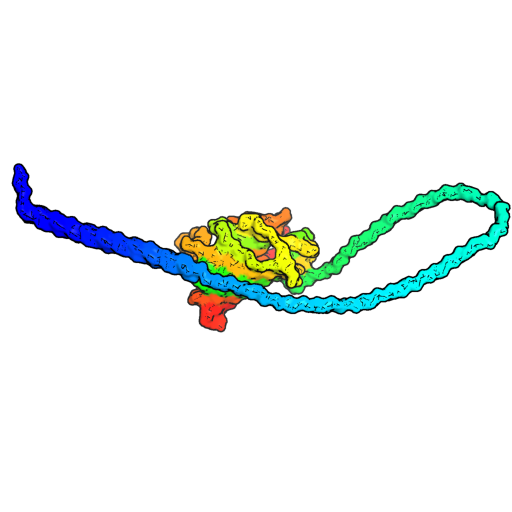7 SER A O 1
ATOM 716 N N . PRO A 1 98 ? 25.923 -13.590 -25.792 1.00 65.50 98 PRO A N 1
ATOM 717 C CA . PRO A 1 98 ? 25.345 -12.319 -25.387 1.00 65.50 98 PRO A CA 1
ATOM 718 C C . PRO A 1 98 ? 24.303 -12.597 -24.306 1.00 65.50 98 PRO A C 1
ATOM 720 O O . PRO A 1 98 ? 23.472 -13.496 -24.451 1.00 65.50 98 PRO A O 1
ATOM 723 N N . PHE A 1 99 ? 24.377 -11.855 -23.203 1.00 64.12 99 PHE A N 1
ATOM 724 C CA . PHE A 1 99 ? 23.361 -11.935 -22.162 1.00 64.12 99 PHE A CA 1
ATOM 725 C C . PHE A 1 99 ? 22.015 -11.565 -22.805 1.00 64.12 99 PHE A C 1
ATOM 727 O O . PHE A 1 99 ? 21.946 -10.518 -23.461 1.00 64.12 99 PHE A O 1
ATOM 734 N N . PRO A 1 100 ? 20.962 -12.392 -22.687 1.00 56.88 100 PRO A N 1
ATOM 735 C CA . PRO A 1 100 ? 19.665 -12.048 -23.248 1.00 56.88 100 PRO A CA 1
ATOM 736 C C . PRO A 1 100 ? 19.185 -10.751 -22.592 1.00 56.88 100 PRO A C 1
ATOM 738 O O . PRO A 1 100 ? 18.848 -10.721 -21.412 1.00 56.88 100 PRO A O 1
ATOM 741 N N . THR A 1 101 ? 19.194 -9.655 -23.349 1.00 63.81 101 THR A N 1
ATOM 742 C CA . THR A 1 101 ? 18.621 -8.389 -22.892 1.00 63.81 101 THR A CA 1
ATOM 743 C C . THR A 1 101 ? 17.125 -8.466 -23.148 1.00 63.81 101 THR A C 1
ATOM 745 O O . THR A 1 101 ? 16.693 -8.427 -24.300 1.00 63.81 101 THR A O 1
ATOM 748 N N . LEU A 1 102 ? 16.331 -8.620 -22.086 1.00 69.50 102 LEU A N 1
ATOM 749 C CA . LEU A 1 102 ? 14.877 -8.536 -22.201 1.00 69.50 102 LEU A CA 1
ATOM 750 C C . LEU A 1 102 ? 14.491 -7.182 -22.831 1.00 69.50 102 LEU A C 1
ATOM 752 O O . LEU A 1 102 ? 15.109 -6.158 -22.498 1.00 69.50 102 LEU A O 1
ATOM 756 N N . PRO A 1 103 ? 13.508 -7.163 -23.753 1.00 73.25 103 PRO A N 1
ATOM 757 C CA . PRO A 1 103 ? 13.062 -5.930 -24.380 1.00 73.25 103 PRO A CA 1
ATOM 758 C C . PRO A 1 103 ? 12.489 -4.988 -23.322 1.00 73.25 103 PRO A C 1
ATOM 760 O O . PRO A 1 103 ? 11.699 -5.409 -22.477 1.00 73.25 103 PRO A O 1
ATOM 763 N N . ILE A 1 104 ? 12.879 -3.714 -23.399 1.00 74.31 104 ILE A N 1
ATOM 764 C CA . ILE A 1 104 ? 12.377 -2.671 -22.499 1.00 74.31 104 ILE A CA 1
ATOM 765 C C . ILE A 1 104 ? 10.876 -2.500 -22.738 1.00 74.31 104 ILE A C 1
ATOM 767 O O . ILE A 1 104 ? 10.454 -2.260 -23.873 1.00 74.31 104 ILE A O 1
ATOM 771 N N . ARG A 1 105 ? 10.072 -2.579 -21.676 1.00 82.12 105 ARG A N 1
ATOM 772 C CA . ARG A 1 105 ? 8.631 -2.296 -21.730 1.00 82.12 105 ARG A CA 1
ATOM 773 C C . ARG A 1 105 ? 8.341 -0.981 -21.030 1.00 82.12 105 ARG A C 1
ATOM 775 O O . ARG A 1 105 ? 8.180 -0.925 -19.816 1.00 82.12 105 ARG A O 1
ATOM 782 N N . LYS A 1 106 ? 8.260 0.086 -21.827 1.00 89.19 106 LYS A N 1
ATOM 783 C CA . LYS A 1 106 ? 7.909 1.416 -21.326 1.00 89.19 106 LYS A CA 1
ATOM 784 C C . LYS A 1 106 ? 6.507 1.425 -20.724 1.00 89.19 106 LYS A C 1
ATOM 786 O O . LYS A 1 106 ? 5.581 0.816 -21.262 1.00 89.19 106 LYS A O 1
ATOM 791 N N . SER A 1 107 ? 6.380 2.135 -19.610 1.00 88.44 107 SER A N 1
ATOM 792 C CA . SER A 1 107 ? 5.107 2.394 -18.957 1.00 88.44 107 SER A CA 1
ATOM 793 C C . SER A 1 107 ? 4.204 3.226 -19.865 1.00 88.44 107 SER A C 1
ATOM 795 O O . SER A 1 107 ? 4.661 4.130 -20.561 1.00 88.44 107 SER A O 1
ATOM 797 N N . VAL A 1 108 ? 2.905 2.933 -19.828 1.00 90.88 108 VAL A N 1
ATOM 798 C CA . VAL A 1 108 ? 1.865 3.775 -20.445 1.00 90.88 108 VAL A CA 1
ATOM 799 C C . VAL A 1 108 ? 1.457 4.920 -19.508 1.00 90.88 108 VAL A C 1
ATOM 801 O O . VAL A 1 108 ? 0.874 5.904 -19.948 1.00 90.88 108 VAL A O 1
ATOM 804 N N . LEU A 1 109 ? 1.758 4.798 -18.211 1.00 88.62 109 LEU A N 1
ATOM 805 C CA . LEU A 1 109 ? 1.514 5.841 -17.219 1.00 88.62 109 LEU A CA 1
ATOM 806 C C . LEU A 1 109 ? 2.755 6.719 -17.059 1.00 88.62 109 LEU A C 1
ATOM 808 O O . LEU A 1 109 ? 3.860 6.194 -16.922 1.00 88.62 109 LEU A O 1
ATOM 812 N N . GLU A 1 110 ? 2.542 8.031 -16.991 1.00 85.94 110 GLU A N 1
ATOM 813 C CA . GLU A 1 110 ? 3.578 9.024 -16.665 1.00 85.94 110 GLU A CA 1
ATOM 814 C C . GLU A 1 110 ? 3.945 9.013 -15.171 1.00 85.94 110 GLU A C 1
ATOM 816 O O . GLU A 1 110 ? 5.019 9.460 -14.769 1.00 85.94 110 GLU A O 1
ATOM 821 N N . ARG A 1 111 ? 3.037 8.514 -14.325 1.00 88.44 111 ARG A N 1
ATOM 822 C CA . ARG A 1 111 ? 3.160 8.516 -12.867 1.00 88.44 111 ARG A CA 1
ATOM 823 C C . ARG A 1 111 ? 2.708 7.206 -12.271 1.00 88.44 111 ARG A C 1
ATOM 825 O O . ARG A 1 111 ? 1.918 6.470 -12.865 1.00 88.44 111 ARG A O 1
ATOM 832 N N . SER A 1 112 ? 3.183 6.963 -11.058 1.00 92.69 112 SER A N 1
ATOM 833 C CA . SER A 1 112 ? 2.679 5.866 -10.253 1.00 92.69 112 SER A CA 1
ATOM 834 C C . SER A 1 112 ? 1.191 6.062 -9.962 1.00 92.69 112 SER A C 1
ATOM 836 O O . SER A 1 112 ? 0.722 7.186 -9.798 1.00 92.69 112 SER A O 1
ATOM 838 N N . LEU A 1 113 ? 0.441 4.967 -9.909 1.00 93.75 113 LEU A N 1
ATOM 839 C CA . LEU A 1 113 ? -1.004 4.984 -9.705 1.00 93.75 113 LEU A CA 1
ATOM 840 C C . LEU A 1 113 ? -1.390 3.984 -8.618 1.00 93.75 113 LEU A C 1
ATOM 842 O O . LEU A 1 113 ? -1.194 2.776 -8.780 1.00 93.75 113 LEU A O 1
ATOM 846 N N . TYR A 1 114 ? -1.986 4.492 -7.545 1.00 94.06 114 TYR A N 1
ATOM 847 C CA . TYR A 1 114 ? -2.584 3.712 -6.469 1.00 94.06 114 TYR A CA 1
ATOM 848 C C . TYR A 1 114 ? -4.061 3.491 -6.762 1.00 94.06 114 TYR A C 1
ATOM 850 O O . TYR A 1 114 ? -4.838 4.436 -6.905 1.00 94.06 114 TYR A O 1
ATOM 858 N N . GLN A 1 115 ? -4.472 2.228 -6.820 1.00 95.94 115 GLN A N 1
ATOM 859 C CA . GLN A 1 115 ? -5.873 1.848 -6.957 1.00 95.94 115 GLN A CA 1
ATOM 860 C C . GLN A 1 115 ? -6.226 0.789 -5.943 1.00 95.94 115 GLN A C 1
ATOM 862 O O . GLN A 1 115 ? -5.434 -0.108 -5.677 1.00 95.94 115 GLN A O 1
ATOM 867 N N . GLY A 1 116 ? -7.432 0.831 -5.399 1.00 95.25 116 GLY A N 1
ATOM 868 C CA . GLY A 1 116 ? -7.778 -0.173 -4.413 1.00 95.25 116 GLY A CA 1
ATOM 869 C C . GLY A 1 116 ? -9.066 0.079 -3.678 1.00 95.25 116 GLY A C 1
ATOM 870 O O . GLY A 1 116 ? -9.878 0.929 -4.044 1.00 95.25 116 GLY A O 1
ATOM 871 N N . SER A 1 117 ? -9.225 -0.691 -2.616 1.00 95.56 117 SER A N 1
ATOM 872 C CA . SER A 1 117 ? -10.339 -0.563 -1.702 1.00 95.56 117 SER A CA 1
ATOM 873 C C . SER A 1 117 ? -9.882 -0.708 -0.265 1.00 95.56 117 SER A C 1
ATOM 875 O O . SER A 1 117 ? -9.004 -1.523 0.021 1.00 95.56 117 SER A O 1
ATOM 877 N N . LEU A 1 118 ? -10.550 -0.000 0.632 1.00 94.81 118 LEU A N 1
ATOM 878 C CA . LEU A 1 118 ? -10.376 -0.127 2.068 1.00 94.81 118 LEU A CA 1
ATOM 879 C C . LEU A 1 118 ? -11.750 -0.248 2.724 1.00 94.81 118 LEU A C 1
ATOM 881 O O . LEU A 1 118 ? -12.656 0.512 2.401 1.00 94.81 118 LEU A O 1
ATOM 885 N N . SER A 1 119 ? -11.919 -1.197 3.635 1.00 94.31 119 SER A N 1
ATOM 886 C CA . SER A 1 119 ? -13.111 -1.306 4.474 1.00 94.31 119 SER A CA 1
ATOM 887 C C . SER A 1 119 ? -12.710 -1.108 5.924 1.00 94.31 119 SER A C 1
ATOM 889 O O . SER A 1 119 ? -11.837 -1.826 6.407 1.00 94.31 119 SER A O 1
ATOM 891 N N . ILE A 1 120 ? -13.342 -0.145 6.586 1.00 91.44 120 ILE A N 1
ATOM 892 C CA . ILE A 1 120 ? -13.123 0.203 7.987 1.00 91.44 120 ILE A CA 1
ATOM 893 C C . ILE A 1 120 ? -14.373 -0.204 8.763 1.00 91.44 120 ILE A C 1
ATOM 895 O O . ILE A 1 120 ? -15.476 0.255 8.462 1.00 91.44 120 ILE A O 1
ATOM 899 N N . VAL A 1 121 ? -14.195 -1.091 9.737 1.00 89.38 121 VAL A N 1
ATOM 900 C CA . VAL A 1 121 ? -15.245 -1.548 10.648 1.00 89.38 121 VAL A CA 1
ATOM 901 C C . VAL A 1 121 ? -14.647 -1.565 12.044 1.00 89.38 121 VAL A C 1
ATOM 903 O O . VAL A 1 121 ? -13.635 -2.229 12.263 1.00 89.38 121 VAL A O 1
ATOM 906 N N . ASP A 1 122 ? -15.278 -0.833 12.959 1.00 86.62 122 ASP A N 1
ATOM 907 C CA . ASP A 1 122 ? -14.803 -0.642 14.328 1.00 86.62 122 ASP A CA 1
ATOM 908 C C . ASP A 1 122 ? -13.346 -0.138 14.358 1.00 86.62 122 ASP A C 1
ATOM 910 O O . ASP A 1 122 ? -13.030 0.900 13.776 1.00 86.62 122 ASP A O 1
ATOM 914 N N . ASP A 1 123 ? -12.457 -0.875 15.014 1.00 86.25 123 ASP A N 1
ATOM 915 C CA . ASP A 1 123 ? -11.032 -0.597 15.169 1.00 86.25 123 ASP A CA 1
ATOM 916 C C . ASP A 1 123 ? -10.159 -1.353 14.150 1.00 86.25 123 ASP A C 1
ATOM 918 O O . ASP A 1 123 ? -8.941 -1.443 14.310 1.00 86.25 123 ASP A O 1
ATOM 922 N N . GLN A 1 124 ? -10.746 -1.861 13.061 1.00 91.44 124 GLN A N 1
ATOM 923 C CA . GLN A 1 124 ? -10.019 -2.583 12.018 1.00 91.44 124 GLN A CA 1
ATOM 924 C C . GLN A 1 124 ? -10.260 -2.026 10.619 1.00 91.44 124 GLN A C 1
ATOM 926 O O . GLN A 1 124 ? -11.389 -1.755 10.211 1.00 91.44 124 GLN A O 1
ATOM 931 N N . ALA A 1 125 ? -9.189 -1.977 9.826 1.00 93.19 125 ALA A N 1
ATOM 932 C CA . ALA A 1 125 ? -9.263 -1.792 8.386 1.00 93.19 125 ALA A CA 1
ATOM 933 C C . ALA A 1 125 ? -8.760 -3.025 7.629 1.00 93.19 125 ALA A C 1
ATOM 935 O O . ALA A 1 125 ? -7.783 -3.673 8.008 1.00 93.19 125 ALA A O 1
ATOM 936 N N . ARG A 1 126 ? -9.411 -3.326 6.507 1.00 97.25 126 ARG A N 1
ATOM 937 C CA . ARG A 1 126 ? -9.000 -4.353 5.544 1.00 97.25 126 ARG A CA 1
ATOM 938 C C . ARG A 1 126 ? -8.850 -3.711 4.177 1.00 97.25 126 ARG A C 1
ATOM 940 O O . ARG A 1 126 ? -9.804 -3.127 3.665 1.00 97.25 126 ARG A O 1
ATOM 947 N N . GLY A 1 127 ? -7.658 -3.817 3.607 1.00 97.06 127 GLY A N 1
ATOM 948 C CA . GLY A 1 127 ? -7.277 -3.140 2.379 1.00 97.06 127 GLY A CA 1
ATOM 949 C C . GLY A 1 127 ? -6.850 -4.098 1.277 1.00 97.06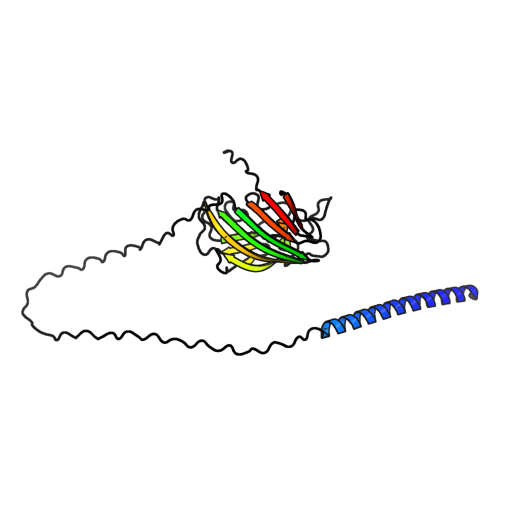 127 GLY A C 1
ATOM 950 O O . GLY A 1 127 ? -6.229 -5.133 1.524 1.00 97.06 127 GLY A O 1
ATOM 951 N N . LYS A 1 128 ? -7.171 -3.717 0.043 1.00 98.38 128 LYS A N 1
ATOM 952 C CA . LYS A 1 128 ? -6.621 -4.285 -1.189 1.00 98.38 128 LYS A CA 1
ATOM 953 C C . LYS A 1 128 ? -6.052 -3.136 -1.999 1.00 98.38 128 LYS A C 1
ATOM 955 O O . LYS A 1 128 ? -6.794 -2.215 -2.333 1.00 98.38 128 LYS A O 1
ATOM 960 N N . LEU A 1 129 ? -4.765 -3.192 -2.308 1.00 97.62 129 LEU A N 1
ATOM 961 C CA . LEU A 1 129 ? -4.053 -2.154 -3.038 1.00 97.62 129 LEU A CA 1
ATOM 962 C C . LEU A 1 129 ? -3.401 -2.751 -4.282 1.00 97.62 129 LEU A C 1
ATOM 964 O O . LEU A 1 129 ? -2.717 -3.761 -4.211 1.00 97.62 129 LEU A O 1
ATOM 968 N N . SER A 1 130 ? -3.600 -2.098 -5.416 1.00 97.69 130 SER A N 1
ATOM 969 C CA . SER A 1 130 ? -2.866 -2.285 -6.657 1.00 97.69 130 SER A CA 1
ATOM 970 C C . SER A 1 130 ? -2.106 -0.994 -6.940 1.00 97.69 130 SER A C 1
ATOM 972 O O . SER A 1 130 ? -2.704 0.011 -7.321 1.00 97.69 130 SER A O 1
ATOM 974 N N . LEU A 1 131 ? -0.793 -1.030 -6.766 1.00 95.75 131 LEU A N 1
ATOM 975 C CA . LEU A 1 131 ? 0.119 0.044 -7.126 1.00 95.75 131 LEU A CA 1
ATOM 976 C C . LEU A 1 131 ? 0.742 -0.281 -8.483 1.00 95.75 131 LEU A C 1
ATOM 978 O O . LEU A 1 131 ? 1.459 -1.267 -8.622 1.00 95.75 131 LEU A O 1
ATOM 982 N N . THR A 1 132 ? 0.494 0.554 -9.488 1.00 96.06 132 THR A N 1
ATOM 983 C CA . THR A 1 132 ? 1.353 0.579 -10.678 1.00 96.06 132 THR A CA 1
ATOM 984 C C . THR A 1 132 ? 2.482 1.554 -10.391 1.00 96.06 132 THR A C 1
ATOM 986 O O . THR A 1 132 ? 2.243 2.756 -10.380 1.00 96.06 132 THR A O 1
ATOM 989 N N . TYR A 1 133 ? 3.677 1.046 -10.099 1.00 94.31 133 TYR A N 1
ATOM 990 C CA . TYR A 1 133 ? 4.853 1.863 -9.815 1.00 94.31 133 TYR A CA 1
ATOM 991 C C . TYR A 1 133 ? 5.596 2.155 -11.115 1.00 94.31 133 TYR A C 1
ATOM 993 O O . TYR A 1 133 ? 5.946 1.220 -11.835 1.00 94.31 133 TYR A O 1
ATOM 1001 N N . VAL A 1 134 ? 5.842 3.430 -11.413 1.00 93.50 134 VAL A N 1
ATOM 1002 C CA . VAL A 1 134 ? 6.631 3.863 -12.575 1.00 93.50 134 VAL A CA 1
ATOM 1003 C C . VAL A 1 134 ? 8.006 4.311 -12.094 1.00 93.50 134 VAL A C 1
ATOM 1005 O O . VAL A 1 134 ? 8.105 5.206 -11.254 1.00 93.50 134 VAL A O 1
ATOM 1008 N N . ASN A 1 135 ? 9.070 3.717 -12.636 1.00 93.50 135 ASN A N 1
ATOM 1009 C CA . ASN A 1 135 ? 10.424 4.181 -12.358 1.00 93.50 135 ASN A CA 1
ATOM 1010 C C . ASN A 1 135 ? 10.723 5.431 -13.194 1.00 93.50 135 ASN A C 1
ATOM 1012 O O . ASN A 1 135 ? 11.184 5.338 -14.328 1.00 93.50 135 ASN A O 1
ATOM 1016 N N . ASN A 1 136 ? 10.464 6.604 -12.624 1.00 89.62 136 ASN A N 1
ATOM 1017 C CA . ASN A 1 136 ? 10.770 7.888 -13.256 1.00 89.62 136 ASN A CA 1
ATOM 1018 C C . ASN A 1 136 ? 12.228 8.341 -13.045 1.00 89.62 136 ASN A C 1
ATOM 1020 O O . ASN A 1 136 ? 12.627 9.378 -13.570 1.00 89.62 136 ASN A O 1
ATOM 1024 N N . GLY A 1 137 ? 13.028 7.573 -12.300 1.00 88.19 137 GLY A N 1
ATOM 1025 C CA . GLY A 1 137 ? 14.451 7.831 -12.105 1.00 88.19 137 GLY A CA 1
ATOM 1026 C C . GLY A 1 137 ? 15.301 7.388 -13.295 1.00 88.19 137 GLY A C 1
ATOM 1027 O O . GLY A 1 137 ? 14.824 6.746 -14.233 1.00 88.19 137 GLY A O 1
ATOM 1028 N N . VAL A 1 138 ? 16.592 7.720 -13.254 1.00 89.50 138 VAL A N 1
ATOM 1029 C CA . VAL A 1 138 ? 17.588 7.269 -14.247 1.00 89.50 138 VAL A CA 1
ATOM 1030 C C . VAL A 1 138 ? 18.197 5.911 -13.897 1.00 89.50 138 VAL A C 1
ATOM 1032 O O . VAL A 1 138 ? 18.739 5.227 -14.764 1.00 89.50 138 VAL A O 1
ATOM 1035 N N . GLU A 1 139 ? 18.102 5.513 -12.631 1.00 92.19 139 GLU A N 1
ATOM 1036 C CA . GLU A 1 139 ? 18.704 4.286 -12.127 1.00 92.19 139 GLU A CA 1
ATOM 1037 C C . GLU A 1 139 ? 17.819 3.065 -12.377 1.00 92.19 139 GLU A C 1
ATOM 1039 O O . GLU A 1 139 ? 16.595 3.153 -12.472 1.00 92.19 139 GLU A O 1
ATOM 1044 N N . THR A 1 140 ? 18.459 1.903 -12.495 1.00 94.00 140 THR A N 1
ATOM 1045 C CA . THR A 1 140 ? 17.760 0.620 -12.605 1.00 94.00 140 THR A CA 1
ATOM 1046 C C . THR A 1 140 ? 17.513 0.064 -11.209 1.00 94.00 140 THR A C 1
ATOM 1048 O O . THR A 1 140 ? 18.449 -0.078 -10.424 1.00 94.00 140 THR A O 1
ATOM 1051 N N . LEU A 1 141 ? 16.257 -0.260 -10.908 1.00 95.12 141 LEU A N 1
ATOM 1052 C CA . LEU A 1 141 ? 15.837 -0.747 -9.596 1.00 95.12 141 LEU A CA 1
ATOM 1053 C C . LEU A 1 141 ? 15.761 -2.276 -9.585 1.00 95.12 141 LEU A C 1
ATOM 1055 O O . LEU A 1 141 ? 15.336 -2.893 -10.559 1.00 95.12 141 LEU A O 1
ATOM 1059 N N . TYR A 1 142 ? 16.115 -2.887 -8.456 1.00 95.94 142 TYR A N 1
ATOM 1060 C CA . TYR A 1 142 ? 16.067 -4.347 -8.260 1.00 95.94 142 TYR A CA 1
ATOM 1061 C C . TYR A 1 142 ? 15.065 -4.782 -7.185 1.00 95.94 142 TYR A C 1
ATOM 1063 O O . TYR A 1 142 ? 14.763 -5.964 -7.040 1.00 95.94 142 TYR A O 1
ATOM 1071 N N . ALA A 1 143 ? 14.537 -3.827 -6.430 1.00 96.31 143 ALA A N 1
ATOM 1072 C CA . ALA A 1 143 ? 13.487 -4.020 -5.446 1.00 96.31 143 ALA A CA 1
ATOM 1073 C C . ALA A 1 143 ? 12.667 -2.734 -5.360 1.00 96.31 143 ALA A C 1
ATOM 1075 O O . ALA A 1 143 ? 13.170 -1.673 -5.724 1.00 96.31 143 ALA A O 1
ATOM 1076 N N . ILE A 1 144 ? 11.435 -2.827 -4.868 1.00 95.44 144 ILE A N 1
ATOM 1077 C CA . ILE A 1 144 ? 10.610 -1.666 -4.526 1.00 95.44 144 ILE A CA 1
ATOM 1078 C C . ILE A 1 144 ? 10.349 -1.702 -3.025 1.00 95.44 144 ILE A C 1
ATOM 1080 O O . ILE A 1 144 ? 9.990 -2.751 -2.482 1.00 95.44 144 ILE A O 1
ATOM 1084 N N . TYR A 1 145 ? 10.527 -0.558 -2.366 1.00 95.00 145 TYR A N 1
ATOM 1085 C CA . TYR A 1 145 ? 10.293 -0.422 -0.935 1.00 95.00 145 TYR A CA 1
ATOM 1086 C C . TYR A 1 145 ? 9.031 0.386 -0.656 1.00 95.00 145 TYR A C 1
ATOM 1088 O O . TYR A 1 145 ? 8.751 1.365 -1.348 1.00 95.00 145 TYR A O 1
ATOM 1096 N N . LEU A 1 146 ? 8.254 -0.039 0.339 1.00 94.00 146 LEU A N 1
ATOM 1097 C CA . LEU A 1 146 ? 7.059 0.660 0.797 1.00 94.00 146 LEU A CA 1
ATOM 1098 C C . LEU A 1 146 ? 7.131 0.904 2.306 1.00 94.00 146 LEU A C 1
ATOM 1100 O O . LEU A 1 146 ? 7.409 -0.014 3.077 1.00 94.00 146 LEU A O 1
ATOM 1104 N N . HIS A 1 147 ? 6.776 2.115 2.717 1.00 91.56 147 HIS A N 1
ATOM 1105 C CA . HIS A 1 147 ? 6.493 2.477 4.093 1.00 91.56 147 HIS A CA 1
ATOM 1106 C C . HIS A 1 147 ? 5.159 1.890 4.553 1.00 91.56 147 HIS A C 1
ATOM 1108 O O . HIS A 1 147 ? 4.131 1.969 3.874 1.00 91.56 147 HIS A O 1
ATOM 1114 N N . LEU A 1 148 ? 5.186 1.340 5.760 1.00 92.69 148 LEU A N 1
ATOM 1115 C CA . LEU A 1 148 ? 4.057 0.858 6.537 1.00 92.69 148 LEU A CA 1
ATOM 1116 C C . LEU A 1 148 ? 3.899 1.780 7.752 1.00 92.69 148 LEU A C 1
ATOM 1118 O O . LEU A 1 148 ? 4.117 1.356 8.884 1.00 92.69 148 LEU A O 1
ATOM 1122 N N . TYR A 1 149 ? 3.547 3.049 7.523 1.00 88.12 149 TYR A N 1
ATOM 1123 C CA . TYR A 1 149 ? 3.505 4.088 8.564 1.00 88.12 149 TYR A CA 1
ATOM 1124 C C . TYR A 1 149 ? 2.779 3.702 9.862 1.00 88.12 149 TYR A C 1
ATOM 1126 O O . TYR A 1 149 ? 3.293 4.046 10.927 1.00 88.12 149 TYR A O 1
ATOM 1134 N N . PRO A 1 150 ? 1.670 2.929 9.853 1.00 89.12 150 PRO A N 1
ATOM 1135 C CA . PRO A 1 150 ? 1.074 2.466 11.103 1.00 89.12 150 PRO A CA 1
ATOM 1136 C C . PRO A 1 150 ? 2.071 1.721 12.004 1.00 89.12 150 PRO A C 1
ATOM 1138 O O . PRO A 1 150 ? 2.069 1.923 13.216 1.00 89.12 150 PRO A O 1
ATOM 1141 N N . ASN A 1 151 ? 2.983 0.929 11.427 1.00 91.88 151 ASN A N 1
ATOM 1142 C CA . ASN A 1 151 ? 4.016 0.198 12.168 1.00 91.88 151 ASN A CA 1
ATOM 1143 C C . ASN A 1 151 ? 5.122 1.100 12.731 1.00 91.88 151 ASN A C 1
ATOM 1145 O O . ASN A 1 151 ? 5.778 0.692 13.686 1.00 91.88 151 ASN A O 1
ATOM 1149 N N . ALA A 1 152 ? 5.329 2.297 12.169 1.00 86.62 152 ALA A N 1
ATOM 1150 C CA . ALA A 1 152 ? 6.253 3.288 12.725 1.00 86.62 152 ALA A CA 1
ATOM 1151 C C . ALA A 1 152 ? 5.684 3.936 13.999 1.00 86.62 152 ALA A C 1
ATOM 1153 O O . ALA A 1 152 ? 6.436 4.261 14.912 1.00 86.62 152 ALA A O 1
ATOM 1154 N N . MET A 1 153 ? 4.355 4.071 14.073 1.00 84.31 153 MET A N 1
ATOM 1155 C CA . MET A 1 153 ? 3.647 4.642 15.225 1.00 84.31 153 MET A CA 1
ATOM 1156 C C . MET A 1 153 ? 3.386 3.607 16.311 1.00 84.31 153 MET A C 1
ATOM 1158 O O . MET A 1 153 ? 3.724 3.797 17.477 1.00 84.31 153 MET A O 1
ATOM 1162 N N . VAL A 1 154 ? 2.773 2.493 15.914 1.00 88.50 154 VAL A N 1
ATOM 1163 C CA . VAL A 1 154 ? 2.455 1.366 16.784 1.00 88.50 154 VAL A CA 1
ATOM 1164 C C . VAL A 1 154 ? 2.921 0.090 16.086 1.00 88.50 154 VAL A C 1
ATOM 1166 O O . VAL A 1 154 ? 2.259 -0.369 15.147 1.00 88.50 154 VAL A O 1
ATOM 1169 N N . PRO A 1 155 ? 4.050 -0.498 16.522 1.00 91.75 155 PRO A N 1
ATOM 1170 C CA . PRO A 1 155 ? 4.598 -1.702 15.914 1.00 91.75 155 PRO A CA 1
ATOM 1171 C C . PRO A 1 155 ? 3.572 -2.835 15.808 1.00 91.75 155 PRO A C 1
ATOM 1173 O O . PRO A 1 155 ? 2.899 -3.180 16.777 1.00 91.75 155 PRO A O 1
ATOM 1176 N N . GLY A 1 156 ? 3.473 -3.433 14.619 1.00 92.25 156 GLY A N 1
ATOM 1177 C CA . GLY A 1 156 ? 2.584 -4.566 14.340 1.00 92.25 156 GLY A CA 1
ATOM 1178 C C . GLY A 1 156 ? 1.129 -4.198 14.032 1.00 92.25 156 GLY A C 1
ATOM 1179 O O . GLY A 1 156 ? 0.319 -5.095 13.800 1.00 92.25 156 GLY A O 1
ATOM 1180 N N . SER A 1 157 ? 0.786 -2.911 13.995 1.00 93.25 157 SER A N 1
ATOM 1181 C CA . SER A 1 157 ? -0.567 -2.452 13.674 1.00 93.25 157 SER A CA 1
ATOM 1182 C C . SER A 1 157 ? -0.974 -2.687 12.216 1.00 93.25 157 SER A C 1
ATOM 1184 O O . SER A 1 157 ? -2.150 -2.921 11.960 1.00 93.25 157 SER A O 1
ATOM 1186 N N . LEU A 1 158 ? -0.040 -2.698 11.259 1.00 95.56 158 LEU A N 1
ATOM 1187 C CA . LEU A 1 158 ? -0.284 -3.080 9.867 1.00 95.56 158 LEU A CA 1
ATOM 1188 C C . LEU A 1 158 ? 0.367 -4.429 9.554 1.00 95.56 158 LEU A C 1
ATOM 1190 O O . LEU A 1 158 ? 1.569 -4.630 9.731 1.00 95.56 158 LEU A O 1
ATOM 1194 N N . SER A 1 159 ? -0.435 -5.350 9.021 1.00 97.50 159 SER A N 1
ATOM 1195 C CA . SER A 1 159 ? 0.008 -6.667 8.556 1.00 97.50 159 SER A CA 1
ATOM 1196 C C . SER A 1 159 ? -0.273 -6.865 7.071 1.00 97.50 159 SER A C 1
ATOM 1198 O O . SER A 1 159 ? -1.398 -6.665 6.618 1.00 97.50 159 SER A O 1
ATOM 1200 N N . ILE A 1 160 ? 0.717 -7.368 6.338 1.00 98.25 160 ILE A N 1
ATOM 1201 C CA . ILE A 1 160 ? 0.544 -7.850 4.963 1.00 98.25 160 ILE A CA 1
ATOM 1202 C C . ILE A 1 160 ? -0.001 -9.275 4.996 1.00 98.25 160 ILE A C 1
ATOM 1204 O O . ILE A 1 160 ? 0.477 -10.114 5.759 1.00 98.25 160 ILE A O 1
ATOM 1208 N N . LYS A 1 161 ? -1.026 -9.540 4.188 1.00 98.19 161 LYS A N 1
ATOM 1209 C CA . LYS A 1 161 ? -1.682 -10.849 4.058 1.00 98.19 161 LYS A CA 1
ATOM 1210 C C . LYS A 1 161 ? -1.338 -11.535 2.745 1.00 98.19 161 LYS A C 1
ATOM 1212 O O . LYS A 1 161 ? -1.208 -12.754 2.718 1.00 98.19 161 LYS A O 1
ATOM 1217 N N . ALA A 1 162 ? -1.161 -10.759 1.681 1.00 97.88 162 ALA A N 1
ATOM 1218 C CA . ALA A 1 162 ? -0.716 -11.254 0.389 1.00 97.88 162 ALA A CA 1
ATOM 1219 C C . ALA A 1 162 ? 0.061 -10.166 -0.350 1.00 97.88 162 ALA A C 1
ATOM 1221 O O . ALA A 1 162 ? -0.244 -8.981 -0.210 1.00 97.88 162 ALA A O 1
ATOM 1222 N N . ALA A 1 163 ? 1.029 -10.589 -1.159 1.00 98.06 163 ALA A N 1
ATOM 1223 C CA . ALA A 1 163 ? 1.760 -9.732 -2.076 1.00 98.06 163 ALA A CA 1
ATOM 1224 C C . ALA A 1 163 ? 1.920 -10.429 -3.431 1.00 98.06 163 ALA A C 1
ATOM 1226 O O . ALA A 1 163 ? 2.153 -11.639 -3.495 1.00 98.06 163 ALA A O 1
ATOM 1227 N N . ALA A 1 164 ? 1.803 -9.668 -4.514 1.00 97.50 164 ALA A N 1
ATOM 1228 C CA . ALA A 1 164 ? 2.086 -10.136 -5.863 1.00 97.50 164 ALA A CA 1
ATOM 1229 C C . ALA A 1 164 ? 2.762 -9.042 -6.696 1.00 97.50 164 ALA A C 1
ATOM 1231 O O . ALA A 1 164 ? 2.478 -7.858 -6.526 1.00 97.50 164 ALA A O 1
ATOM 1232 N N . LEU A 1 165 ? 3.635 -9.464 -7.608 1.00 95.75 165 LEU A N 1
ATOM 1233 C CA . LEU A 1 165 ? 4.304 -8.637 -8.607 1.00 95.75 165 LEU A CA 1
ATOM 1234 C C . LEU A 1 165 ? 3.880 -9.120 -9.991 1.00 95.75 165 LEU A C 1
ATOM 1236 O O . LEU A 1 165 ? 3.991 -10.305 -10.299 1.00 95.75 165 LEU A O 1
ATOM 1240 N N . ASP A 1 166 ? 3.335 -8.215 -10.798 1.00 93.12 166 ASP A N 1
ATOM 1241 C CA . ASP A 1 166 ? 2.849 -8.475 -12.158 1.00 93.12 166 ASP A CA 1
ATOM 1242 C C . ASP A 1 166 ? 1.905 -9.691 -12.257 1.00 93.12 166 ASP A C 1
ATOM 1244 O O . ASP A 1 166 ? 1.884 -10.429 -13.241 1.00 93.12 166 ASP A O 1
ATOM 1248 N N . GLY A 1 167 ? 1.093 -9.896 -11.214 1.00 92.00 167 GLY A N 1
ATOM 1249 C CA . GLY A 1 167 ? 0.121 -10.990 -11.119 1.00 92.00 167 GLY A CA 1
ATOM 1250 C C . GLY A 1 167 ? 0.681 -12.316 -10.593 1.00 92.00 167 GLY A C 1
ATOM 1251 O O . GLY A 1 167 ? -0.089 -13.257 -10.413 1.00 92.00 167 GLY A O 1
ATOM 1252 N N . VAL A 1 168 ? 1.981 -12.397 -10.300 1.00 94.81 168 VAL A N 1
ATOM 1253 C CA . VAL A 1 168 ? 2.629 -13.573 -9.705 1.00 94.81 168 VAL A CA 1
ATOM 1254 C C . VAL A 1 168 ? 2.839 -13.338 -8.213 1.00 94.81 168 VAL A C 1
ATOM 1256 O O . VAL A 1 168 ? 3.277 -12.262 -7.814 1.00 94.81 168 VAL A O 1
ATOM 1259 N N . GLN A 1 169 ? 2.535 -14.336 -7.378 1.00 96.44 169 GLN A N 1
ATOM 1260 C CA . GLN A 1 169 ? 2.783 -14.253 -5.936 1.00 96.44 169 GLN A CA 1
ATOM 1261 C C . GLN A 1 169 ? 4.246 -13.875 -5.669 1.00 96.44 169 GLN A C 1
ATOM 1263 O O . GLN A 1 169 ? 5.163 -14.515 -6.183 1.00 96.44 169 GLN A O 1
ATOM 1268 N N . ALA A 1 170 ? 4.450 -12.832 -4.869 1.00 94.94 170 ALA A N 1
ATOM 1269 C CA . ALA A 1 170 ? 5.762 -12.264 -4.607 1.00 94.94 170 ALA A CA 1
ATOM 1270 C C . ALA A 1 170 ? 6.244 -12.623 -3.201 1.00 94.94 170 ALA A C 1
ATOM 1272 O O . ALA A 1 170 ? 5.472 -12.635 -2.239 1.00 94.94 170 ALA A O 1
ATOM 1273 N N . TYR A 1 171 ? 7.546 -12.875 -3.088 1.00 94.94 171 TYR A N 1
ATOM 1274 C CA . TYR A 1 171 ? 8.232 -12.852 -1.805 1.00 94.94 171 TYR A CA 1
ATOM 1275 C C . TYR A 1 171 ? 8.426 -11.399 -1.352 1.00 94.94 171 TYR A C 1
ATOM 1277 O O . TYR A 1 171 ? 8.617 -10.508 -2.178 1.00 94.94 171 TYR A O 1
ATOM 1285 N N . TYR A 1 172 ? 8.397 -11.170 -0.042 1.00 97.38 172 TYR A N 1
ATOM 1286 C CA . TYR A 1 172 ? 8.704 -9.877 0.556 1.00 97.38 172 TYR A CA 1
ATOM 1287 C C . TYR A 1 172 ? 9.409 -10.065 1.899 1.00 97.38 172 TYR A C 1
ATOM 1289 O O . TYR A 1 172 ? 9.232 -11.085 2.569 1.00 97.38 172 TYR A O 1
ATOM 1297 N N . THR A 1 173 ? 10.176 -9.060 2.312 1.00 97.69 173 THR A N 1
ATOM 1298 C CA . THR A 1 173 ? 10.687 -8.948 3.683 1.00 97.69 173 THR A CA 1
ATOM 1299 C C . THR A 1 173 ? 10.094 -7.735 4.375 1.00 97.69 173 THR A C 1
ATOM 1301 O O . THR A 1 173 ? 9.714 -6.758 3.727 1.00 97.69 173 THR A O 1
ATOM 1304 N N . LEU A 1 174 ? 10.023 -7.810 5.701 1.00 96.44 174 LEU A N 1
ATOM 1305 C CA . LEU A 1 174 ? 9.663 -6.692 6.561 1.00 96.44 174 LEU A CA 1
ATOM 1306 C C . LEU A 1 174 ? 10.867 -6.339 7.431 1.00 96.44 174 LEU A C 1
ATOM 1308 O O . LEU A 1 174 ? 11.467 -7.233 8.027 1.00 96.44 174 LEU A O 1
ATOM 1312 N N . ASP A 1 175 ? 11.186 -5.054 7.506 1.00 93.12 175 ASP A N 1
ATOM 1313 C CA . ASP A 1 175 ? 12.183 -4.494 8.416 1.00 93.12 175 ASP A CA 1
ATOM 1314 C C . ASP A 1 175 ? 11.567 -3.285 9.127 1.00 93.12 175 ASP A C 1
ATOM 1316 O O . ASP A 1 175 ? 11.399 -2.213 8.548 1.00 93.12 175 ASP A O 1
ATOM 1320 N N . GLY A 1 176 ? 11.095 -3.494 10.358 1.00 90.31 176 GLY A N 1
ATOM 1321 C CA . GLY A 1 176 ? 10.321 -2.494 11.096 1.00 90.31 176 GLY A CA 1
ATOM 1322 C C . GLY A 1 176 ? 9.072 -2.032 10.333 1.00 90.31 176 GLY A C 1
ATOM 1323 O O . GLY A 1 176 ? 8.136 -2.804 10.112 1.00 90.31 176 GLY A O 1
ATOM 1324 N N . ALA A 1 177 ? 9.057 -0.756 9.947 1.00 92.12 177 ALA A N 1
ATOM 1325 C CA . ALA A 1 177 ? 7.983 -0.131 9.178 1.00 92.12 177 ALA A CA 1
ATOM 1326 C C . ALA A 1 177 ? 8.239 -0.134 7.660 1.00 92.12 177 ALA A C 1
ATOM 1328 O O . ALA A 1 177 ? 7.535 0.552 6.926 1.00 92.12 177 ALA A O 1
ATOM 1329 N N . MET A 1 178 ? 9.219 -0.901 7.180 1.00 93.38 178 MET A N 1
ATOM 1330 C CA . MET A 1 178 ? 9.543 -1.029 5.764 1.00 93.38 178 MET A CA 1
ATOM 1331 C C . MET A 1 178 ? 9.190 -2.404 5.218 1.00 93.38 178 MET A C 1
ATOM 1333 O O . MET A 1 178 ? 9.457 -3.439 5.827 1.00 93.38 178 MET A O 1
ATOM 1337 N N . LEU A 1 179 ? 8.625 -2.398 4.019 1.00 96.69 179 LEU A N 1
ATOM 1338 C CA . LEU A 1 179 ? 8.370 -3.570 3.204 1.00 96.69 179 LEU A CA 1
ATOM 1339 C C . LEU A 1 179 ? 9.283 -3.537 1.987 1.00 96.69 179 LEU A C 1
ATOM 1341 O O . LEU A 1 179 ? 9.298 -2.545 1.270 1.00 96.69 179 LEU A O 1
ATOM 1345 N N . CYS A 1 180 ? 10.003 -4.627 1.731 1.00 97.62 180 CYS A N 1
ATOM 1346 C CA . CYS A 1 180 ? 10.835 -4.788 0.542 1.00 97.62 180 CYS A CA 1
ATOM 1347 C C . CYS A 1 180 ? 10.251 -5.869 -0.368 1.00 97.62 180 CYS A C 1
ATOM 1349 O O . CYS A 1 180 ? 10.021 -6.998 0.070 1.00 97.62 180 CYS A O 1
ATOM 1351 N N . LEU A 1 181 ? 10.039 -5.516 -1.636 1.00 97.44 181 LEU A N 1
ATOM 1352 C CA . LEU A 1 181 ? 9.611 -6.410 -2.710 1.00 97.44 181 LEU A CA 1
ATOM 1353 C C . LEU A 1 181 ? 10.749 -6.556 -3.722 1.00 97.44 181 LEU A C 1
ATOM 1355 O O . LEU A 1 181 ? 10.897 -5.684 -4.584 1.00 97.44 181 LEU A O 1
ATOM 1359 N N . PRO A 1 182 ? 11.552 -7.632 -3.653 1.00 97.12 182 PRO A N 1
ATOM 1360 C CA . PRO A 1 182 ? 12.518 -7.944 -4.697 1.00 97.1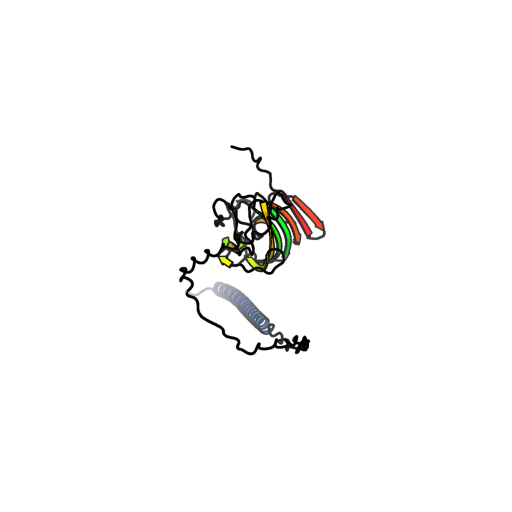2 182 PRO A CA 1
ATOM 1361 C C . PRO A 1 182 ? 11.808 -8.128 -6.038 1.00 97.12 182 PRO A C 1
ATOM 1363 O O . PRO A 1 182 ? 10.826 -8.867 -6.136 1.00 97.12 182 PRO A O 1
ATOM 1366 N N . LEU A 1 183 ? 12.303 -7.458 -7.073 1.00 94.25 183 LEU A N 1
ATOM 1367 C CA . LEU A 1 183 ? 11.738 -7.554 -8.408 1.00 94.25 183 LEU A CA 1
ATOM 1368 C C . LEU A 1 183 ? 12.254 -8.812 -9.113 1.00 94.25 183 LEU A C 1
ATOM 1370 O O . LEU A 1 183 ? 13.432 -9.150 -9.021 1.00 94.25 183 LEU A O 1
ATOM 1374 N N . ILE A 1 184 ? 11.373 -9.493 -9.852 1.00 86.44 184 ILE A N 1
ATOM 1375 C CA . ILE A 1 184 ? 11.759 -10.657 -10.671 1.00 86.44 184 ILE A CA 1
ATOM 1376 C C . ILE A 1 184 ? 12.672 -10.214 -11.817 1.00 86.44 184 ILE A C 1
ATOM 1378 O O . ILE A 1 184 ? 13.666 -10.869 -12.116 1.00 86.44 184 ILE A O 1
ATOM 1382 N N . ASN A 1 185 ? 12.322 -9.092 -12.445 1.00 88.12 185 ASN A N 1
ATOM 1383 C CA . ASN A 1 185 ? 13.139 -8.422 -13.443 1.00 88.12 185 ASN A CA 1
ATOM 1384 C C . ASN A 1 185 ? 13.493 -7.039 -12.919 1.00 88.12 185 ASN A C 1
ATOM 1386 O O . ASN A 1 185 ? 12.655 -6.378 -12.313 1.00 88.12 185 ASN A O 1
ATOM 1390 N N . GLU A 1 186 ? 14.711 -6.596 -13.196 1.00 93.00 186 GLU A N 1
ATOM 1391 C CA . GLU A 1 186 ? 15.103 -5.214 -12.953 1.00 93.00 186 GLU A CA 1
ATOM 1392 C C . GLU A 1 186 ? 14.113 -4.234 -13.605 1.00 93.00 186 GLU A C 1
ATOM 1394 O O . GLU A 1 186 ? 13.590 -4.491 -14.690 1.00 93.00 186 GLU A O 1
ATOM 1399 N N . LEU A 1 187 ? 13.852 -3.116 -12.934 1.00 94.38 187 LEU A N 1
ATOM 1400 C CA . LEU A 1 187 ? 12.946 -2.083 -13.408 1.00 94.38 187 LEU A CA 1
ATOM 1401 C C . LEU A 1 187 ? 13.762 -0.885 -13.878 1.00 94.38 187 LEU A C 1
ATOM 1403 O O . LEU A 1 187 ? 14.275 -0.105 -13.070 1.00 94.38 187 LEU A O 1
ATOM 1407 N N . ARG A 1 188 ? 13.906 -0.744 -15.194 1.00 94.44 188 ARG A N 1
ATOM 1408 C CA . ARG A 1 188 ? 14.698 0.326 -15.808 1.00 94.44 188 ARG A CA 1
ATOM 1409 C C . ARG A 1 188 ? 13.918 1.639 -15.838 1.00 94.44 188 ARG A C 1
ATOM 1411 O O . ARG A 1 188 ? 12.699 1.671 -15.675 1.00 94.44 188 ARG A O 1
ATOM 1418 N N . SER A 1 189 ? 14.629 2.729 -16.110 1.00 93.56 189 SER A N 1
ATOM 1419 C CA . SER A 1 189 ? 14.029 4.053 -16.286 1.00 93.56 189 SER A CA 1
ATOM 1420 C C . SER A 1 189 ? 12.879 4.037 -17.306 1.00 93.56 189 SER A C 1
ATOM 1422 O O . SER A 1 189 ? 13.019 3.560 -18.442 1.00 93.56 189 SER A O 1
ATOM 1424 N N . GLY A 1 190 ? 11.734 4.580 -16.905 1.00 92.25 190 GLY A N 1
ATOM 1425 C CA . GLY A 1 190 ? 10.481 4.659 -17.654 1.00 92.25 190 GLY A CA 1
ATOM 1426 C C . GLY A 1 190 ? 9.704 3.346 -17.771 1.00 92.25 190 GLY A C 1
ATOM 1427 O O . GLY A 1 190 ? 8.702 3.313 -18.484 1.00 92.25 190 GLY A O 1
ATOM 1428 N N . GLU A 1 191 ? 10.151 2.257 -17.146 1.00 94.88 191 GLU A N 1
ATOM 1429 C CA . GLU A 1 191 ? 9.362 1.028 -17.025 1.00 94.88 191 GLU A CA 1
ATOM 1430 C C . GLU A 1 191 ? 8.427 1.099 -15.813 1.00 94.88 191 GLU A C 1
ATOM 1432 O O . GLU A 1 191 ? 8.570 1.956 -14.934 1.00 94.88 191 GLU A O 1
ATOM 1437 N N . SER A 1 192 ? 7.457 0.188 -15.760 1.00 94.75 192 SER A N 1
ATOM 1438 C CA . SER A 1 192 ? 6.592 0.031 -14.594 1.00 94.75 192 SER A CA 1
ATOM 1439 C C . SER A 1 192 ? 6.443 -1.417 -14.152 1.00 94.75 192 SER A C 1
ATOM 1441 O O . SER A 1 192 ? 6.564 -2.345 -14.949 1.00 94.75 192 SER A O 1
ATOM 1443 N N . ALA A 1 193 ? 6.171 -1.580 -12.861 1.00 94.81 193 ALA A N 1
ATOM 1444 C CA . ALA A 1 193 ? 5.818 -2.848 -12.238 1.00 94.81 193 ALA A CA 1
ATOM 1445 C C . ALA A 1 193 ? 4.478 -2.696 -11.519 1.00 94.81 193 ALA A C 1
ATOM 1447 O O . ALA A 1 193 ? 4.188 -1.648 -10.929 1.00 94.81 193 ALA A O 1
ATOM 1448 N N . ARG A 1 194 ? 3.649 -3.740 -11.548 1.00 96.06 194 ARG A N 1
ATOM 1449 C CA . ARG A 1 194 ? 2.398 -3.767 -10.791 1.00 96.06 194 ARG A CA 1
ATOM 1450 C C . ARG A 1 194 ? 2.579 -4.558 -9.510 1.00 96.06 194 ARG A C 1
ATOM 1452 O O . ARG A 1 194 ? 2.767 -5.769 -9.535 1.00 96.06 194 ARG A O 1
ATOM 1459 N N . ILE A 1 195 ? 2.424 -3.873 -8.392 1.00 97.25 195 ILE A N 1
ATOM 1460 C CA . ILE A 1 195 ? 2.398 -4.457 -7.060 1.00 97.25 195 ILE A CA 1
ATOM 1461 C C . ILE A 1 195 ? 0.942 -4.608 -6.636 1.00 97.25 195 ILE A C 1
ATOM 1463 O O . ILE A 1 195 ? 0.168 -3.655 -6.695 1.00 97.25 195 ILE A O 1
ATOM 1467 N N . TYR A 1 196 ? 0.574 -5.792 -6.169 1.00 98.44 196 TYR A N 1
ATOM 1468 C CA . TYR A 1 196 ? -0.689 -6.031 -5.487 1.00 98.44 196 TYR A CA 1
ATOM 1469 C C . TYR A 1 196 ? -0.432 -6.411 -4.034 1.00 98.44 196 TYR A C 1
ATOM 1471 O O . TYR A 1 196 ? 0.421 -7.256 -3.769 1.00 98.44 196 TYR A O 1
ATOM 1479 N N . LEU A 1 197 ? -1.184 -5.816 -3.110 1.00 98.62 197 LEU A N 1
ATOM 1480 C CA . LEU A 1 197 ? -1.124 -6.086 -1.680 1.00 98.62 197 LEU A CA 1
ATOM 1481 C C . LEU A 1 197 ? -2.527 -6.297 -1.116 1.00 98.62 197 LEU A C 1
ATOM 1483 O O . LEU A 1 197 ? -3.435 -5.500 -1.356 1.00 98.62 197 LEU A O 1
ATOM 1487 N N . GLU A 1 198 ? -2.675 -7.323 -0.286 1.00 98.56 198 GLU A N 1
ATOM 1488 C CA . GLU A 1 198 ? -3.752 -7.399 0.699 1.00 98.56 198 GLU A CA 1
ATOM 1489 C C . GLU A 1 198 ? -3.164 -7.117 2.075 1.00 98.56 198 GLU A C 1
ATOM 1491 O O . GLU A 1 198 ? -2.139 -7.695 2.445 1.00 98.56 198 GLU A O 1
ATOM 1496 N N . PHE A 1 199 ? -3.798 -6.237 2.840 1.00 98.38 199 PHE A N 1
ATOM 1497 C CA . PHE A 1 199 ? -3.293 -5.829 4.144 1.00 98.38 199 PHE A CA 1
ATOM 1498 C C . PHE A 1 199 ? -4.424 -5.581 5.138 1.00 98.38 199 PHE A C 1
ATOM 1500 O O . PHE A 1 199 ? -5.583 -5.373 4.776 1.00 98.38 199 PHE A O 1
ATOM 1507 N N . THR A 1 200 ? -4.076 -5.617 6.417 1.00 97.88 200 THR A N 1
ATOM 1508 C CA . THR A 1 200 ? -4.971 -5.270 7.520 1.00 97.88 200 THR A CA 1
ATOM 1509 C C . THR A 1 200 ? -4.311 -4.231 8.401 1.00 97.88 200 THR A C 1
ATOM 1511 O O . THR A 1 200 ? -3.105 -4.320 8.622 1.00 97.88 200 THR A O 1
ATOM 1514 N N . VAL A 1 201 ? -5.102 -3.312 8.941 1.00 95.12 201 VAL A N 1
ATOM 1515 C CA . VAL A 1 201 ? -4.663 -2.330 9.934 1.00 95.12 201 VAL A CA 1
ATOM 1516 C C . VAL A 1 201 ? -5.514 -2.498 11.186 1.00 95.12 201 VAL A C 1
ATOM 1518 O O . VAL A 1 201 ? -6.735 -2.580 11.090 1.00 95.12 201 VAL A O 1
ATOM 1521 N N . GLN A 1 202 ? -4.870 -2.566 12.341 1.00 93.75 202 GLN A N 1
ATOM 1522 C CA . GLN A 1 202 ? -5.494 -2.538 13.653 1.00 93.75 202 GLN A CA 1
ATOM 1523 C C . GLN A 1 202 ? -5.260 -1.152 14.250 1.00 93.75 202 GLN A C 1
ATOM 1525 O O . GLN A 1 202 ? -4.118 -0.780 14.523 1.00 93.75 202 GLN A O 1
ATOM 1530 N N . PHE A 1 203 ? -6.332 -0.390 14.443 1.00 87.94 203 PHE A N 1
ATOM 1531 C CA . PHE A 1 203 ? -6.258 0.920 15.071 1.00 87.94 203 PHE A CA 1
ATOM 1532 C C . PHE A 1 203 ? -6.074 0.744 16.589 1.00 87.94 203 PHE A C 1
ATOM 1534 O O . PHE A 1 203 ? -6.831 -0.007 17.209 1.00 87.94 203 PHE A O 1
ATOM 1541 N N . PRO A 1 204 ? -5.068 1.388 17.207 1.00 83.69 204 PRO A N 1
ATOM 1542 C CA . PRO A 1 204 ? -4.918 1.401 18.659 1.00 83.69 204 PRO A CA 1
ATOM 1543 C C . PRO A 1 204 ? -6.003 2.273 19.311 1.00 83.69 204 PRO A C 1
ATOM 1545 O O . PRO A 1 204 ? -6.581 3.164 18.680 1.00 83.69 204 PRO A O 1
ATOM 1548 N N . GLU A 1 205 ? -6.239 2.059 20.605 1.00 74.12 205 GLU A N 1
ATOM 1549 C CA . GLU A 1 205 ? -7.090 2.940 21.407 1.00 74.12 205 GLU A CA 1
ATOM 1550 C C . GLU A 1 205 ? -6.475 4.354 21.436 1.00 74.12 205 GLU A C 1
ATOM 1552 O O . GLU A 1 205 ? -5.340 4.535 21.871 1.00 74.12 205 GLU A O 1
ATOM 1557 N N . GLY A 1 206 ? -7.200 5.352 20.913 1.00 65.81 206 GLY A N 1
ATOM 1558 C CA . GLY A 1 206 ? -6.696 6.724 20.732 1.00 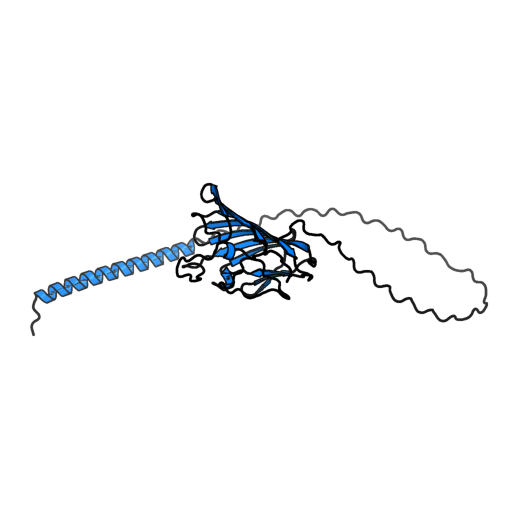65.81 206 GLY A CA 1
ATOM 1559 C C . GLY A 1 206 ? -6.118 7.039 19.343 1.00 65.81 206 GLY A C 1
ATOM 1560 O O . GLY A 1 206 ? -5.725 8.179 19.099 1.00 65.81 206 GLY A O 1
ATOM 1561 N N . GLY A 1 207 ? -6.118 6.074 18.416 1.00 69.25 207 GLY A N 1
ATOM 1562 C CA . GLY A 1 207 ? -5.623 6.255 17.050 1.00 69.25 207 GLY A CA 1
ATOM 1563 C C . GLY A 1 207 ? -4.096 6.320 16.958 1.00 69.25 207 GLY A C 1
ATOM 1564 O O . GLY A 1 207 ? -3.375 6.179 17.941 1.00 69.25 207 GLY A O 1
ATOM 1565 N N . PHE A 1 208 ? -3.574 6.522 15.752 1.00 66.19 208 PHE A N 1
ATOM 1566 C CA . PHE A 1 208 ? -2.132 6.458 15.483 1.00 66.19 208 PHE A CA 1
ATOM 1567 C C . PHE A 1 208 ? -1.335 7.723 15.866 1.00 66.19 208 PHE A C 1
ATOM 1569 O O . PHE A 1 208 ? -0.202 7.861 15.432 1.00 66.19 208 PHE A O 1
ATOM 1576 N N . GLY A 1 209 ? -1.905 8.623 16.677 1.00 44.53 209 GLY A N 1
ATOM 1577 C CA . GLY A 1 209 ? -1.205 9.696 17.398 1.00 44.53 209 GLY A CA 1
ATOM 1578 C C . GLY A 1 209 ? -0.100 10.462 16.656 1.00 44.53 209 GLY A C 1
ATOM 1579 O O . GLY A 1 209 ? 1.068 10.246 16.947 1.00 44.53 209 GLY A O 1
ATOM 1580 N N . ALA A 1 210 ? -0.448 11.445 15.821 1.00 41.41 210 ALA A N 1
ATOM 1581 C CA . ALA A 1 210 ? 0.413 12.602 15.558 1.00 41.41 210 ALA A CA 1
ATOM 1582 C C . ALA A 1 210 ? -0.384 13.866 15.904 1.00 41.41 210 ALA A C 1
ATOM 1584 O O . ALA A 1 210 ? -1.517 14.041 15.459 1.00 41.41 210 ALA A O 1
ATOM 1585 N N . THR A 1 211 ? 0.167 14.692 16.786 1.00 33.75 211 THR A N 1
ATOM 1586 C CA . THR A 1 211 ? -0.491 15.874 17.335 1.00 33.75 211 THR A CA 1
ATOM 1587 C C . THR A 1 211 ? -0.422 17.030 16.339 1.00 33.75 211 THR A C 1
ATOM 1589 O O . THR A 1 211 ? 0.607 17.691 16.241 1.00 33.75 211 THR A O 1
ATOM 1592 N N . SER A 1 212 ? -1.523 17.359 15.673 1.00 33.31 212 SER A N 1
ATOM 1593 C CA . SER A 1 212 ? -1.856 18.767 15.459 1.00 33.31 212 SER A CA 1
ATOM 1594 C C . SER A 1 212 ? -2.791 19.189 16.586 1.00 33.31 212 SER A C 1
ATOM 1596 O O . SER A 1 212 ? -3.678 18.444 16.996 1.00 33.31 212 SER A O 1
ATOM 1598 N N . SER A 1 213 ? -2.591 20.392 17.121 1.00 34.78 213 SER A N 1
ATOM 1599 C CA . SER A 1 213 ? -3.462 21.009 18.135 1.00 34.78 213 SER A CA 1
ATOM 1600 C C . SER A 1 213 ? -4.925 21.160 17.689 1.00 34.78 213 SER A C 1
ATOM 1602 O O . SER A 1 213 ? -5.766 21.570 18.482 1.00 34.78 213 SER A O 1
ATOM 1604 N N . GLU A 1 214 ? -5.230 20.789 16.449 1.00 35.12 214 GLU A N 1
ATOM 1605 C CA . GLU A 1 214 ? -6.561 20.484 15.954 1.00 35.12 214 GLU A CA 1
ATOM 1606 C C . GLU A 1 214 ? -6.545 19.094 15.298 1.00 35.12 214 GLU A C 1
ATOM 1608 O O . GLU A 1 214 ? -5.823 18.878 14.329 1.00 35.12 214 GLU A O 1
ATOM 1613 N N . GLY A 1 215 ? -7.344 18.160 15.822 1.00 33.38 215 GLY A N 1
ATOM 1614 C CA . GLY A 1 215 ? -7.778 16.962 15.095 1.00 33.38 215 GLY A CA 1
ATOM 1615 C C . GLY A 1 215 ? -6.806 15.778 15.061 1.00 33.38 215 GLY A C 1
ATOM 1616 O O . GLY A 1 215 ? -5.794 15.777 14.373 1.00 33.38 215 GLY A O 1
ATOM 1617 N N . THR A 1 216 ? -7.186 14.711 15.759 1.00 40.06 216 THR A N 1
ATOM 1618 C CA . THR A 1 216 ? -6.565 13.381 15.758 1.00 40.06 216 THR A CA 1
ATOM 1619 C C . THR A 1 216 ? -6.816 12.642 14.437 1.00 40.06 216 THR A C 1
ATOM 1621 O O . THR A 1 216 ? -7.606 11.703 14.404 1.00 40.06 216 THR A O 1
ATOM 1624 N N . GLU A 1 217 ? -6.183 13.032 13.333 1.00 46.00 217 GLU A N 1
ATOM 1625 C CA . GLU A 1 217 ? -6.359 12.323 12.058 1.00 46.00 217 GLU A CA 1
ATOM 1626 C C . GLU A 1 217 ? -5.024 12.129 11.339 1.00 46.00 217 GLU A C 1
ATOM 1628 O O . GLU A 1 217 ? -4.504 13.024 10.678 1.00 46.00 217 GLU A O 1
ATOM 1633 N N . LEU A 1 218 ? -4.476 10.911 11.405 1.00 51.03 218 LEU A N 1
ATOM 1634 C CA . LEU A 1 218 ? -3.613 10.468 10.314 1.00 51.03 218 LEU A CA 1
ATOM 1635 C C . LEU A 1 218 ? -4.484 10.468 9.056 1.00 51.03 218 LEU A C 1
ATOM 1637 O O . LEU A 1 218 ? -5.503 9.774 9.019 1.00 51.03 218 LEU A O 1
ATOM 1641 N N . SER A 1 219 ? -4.092 11.261 8.053 1.00 63.28 219 SER A N 1
ATOM 1642 C CA . SER A 1 219 ? -4.715 11.242 6.726 1.00 63.28 219 SER A CA 1
ATOM 1643 C C . SER A 1 219 ? -4.885 9.791 6.287 1.00 63.28 219 SER A C 1
ATOM 1645 O O . SER A 1 219 ? -3.959 8.994 6.448 1.00 63.28 219 SER A O 1
ATOM 1647 N N . LEU A 1 220 ? -6.037 9.430 5.717 1.00 67.38 220 LEU A N 1
ATOM 1648 C CA . LEU A 1 220 ? -6.283 8.070 5.227 1.00 67.38 220 LEU A CA 1
ATOM 1649 C C . LEU A 1 220 ? -5.196 7.548 4.280 1.00 67.38 220 LEU A C 1
ATOM 1651 O O . LEU A 1 220 ? -5.060 6.342 4.118 1.00 67.38 220 LEU A O 1
ATOM 1655 N N . LEU A 1 221 ? -4.424 8.421 3.636 1.00 66.88 221 LEU A N 1
ATOM 1656 C CA . LEU A 1 221 ? -3.267 8.006 2.844 1.00 66.88 221 LEU A CA 1
ATOM 1657 C C . LEU A 1 221 ? -2.180 7.344 3.705 1.00 66.88 221 LEU A C 1
ATOM 1659 O O . LEU A 1 221 ? -1.577 6.362 3.285 1.00 66.88 221 LEU A O 1
ATOM 1663 N N . GLY A 1 222 ? -1.998 7.801 4.943 1.00 74.31 222 GLY A N 1
ATOM 1664 C CA . GLY A 1 222 ? -1.021 7.278 5.897 1.00 74.31 222 GLY A CA 1
ATOM 1665 C C . GLY A 1 222 ? -1.329 5.881 6.438 1.00 74.31 222 GLY A C 1
ATOM 1666 O O . GLY A 1 222 ? -0.502 5.317 7.144 1.00 74.31 222 GLY A O 1
ATOM 1667 N N . ILE A 1 223 ? -2.485 5.290 6.116 1.00 83.69 223 ILE A N 1
ATOM 1668 C CA . ILE A 1 223 ? -2.801 3.896 6.477 1.00 83.69 223 ILE A CA 1
ATOM 1669 C C . ILE A 1 223 ? -2.622 2.912 5.313 1.00 83.69 223 ILE A C 1
ATOM 1671 O O . ILE A 1 223 ? -2.712 1.701 5.525 1.00 83.69 223 ILE A O 1
ATOM 1675 N N . PHE A 1 224 ? -2.346 3.396 4.098 1.00 90.00 224 PHE A N 1
ATOM 1676 C CA . PHE A 1 224 ? -1.974 2.539 2.973 1.00 90.00 224 PHE A CA 1
ATOM 1677 C C . PHE A 1 224 ? -0.461 2.281 2.963 1.00 90.00 224 PHE A C 1
ATOM 1679 O O . PHE A 1 224 ? 0.323 3.199 3.219 1.00 90.00 224 PHE A O 1
ATOM 1686 N N . PRO A 1 225 ? -0.019 1.063 2.589 1.00 93.44 225 PRO A N 1
ATOM 1687 C CA . PRO A 1 225 ? 1.359 0.846 2.167 1.00 93.44 225 PRO A CA 1
ATOM 1688 C C . PRO A 1 225 ? 1.725 1.833 1.053 1.00 93.44 225 PRO A C 1
ATOM 1690 O O . PRO A 1 225 ? 1.059 1.871 0.017 1.00 93.44 225 PRO A O 1
ATOM 1693 N N . THR A 1 226 ? 2.770 2.625 1.268 1.00 89.88 226 THR A N 1
ATOM 1694 C CA . THR A 1 226 ? 3.127 3.750 0.392 1.00 89.88 226 THR A CA 1
ATOM 1695 C C . THR A 1 226 ? 4.560 3.586 -0.085 1.00 89.88 226 THR A C 1
ATOM 1697 O O . THR A 1 226 ? 5.449 3.402 0.733 1.00 89.88 226 THR A O 1
ATOM 1700 N N . ALA A 1 227 ? 4.804 3.623 -1.394 1.00 91.19 227 ALA A N 1
ATOM 1701 C CA . ALA A 1 227 ? 6.146 3.513 -1.961 1.00 91.19 227 ALA A CA 1
ATOM 1702 C C . ALA A 1 227 ? 7.081 4.576 -1.377 1.00 91.19 227 ALA A C 1
ATOM 1704 O O . ALA A 1 227 ? 6.741 5.759 -1.346 1.00 91.19 227 ALA A O 1
ATOM 1705 N N . ALA A 1 228 ? 8.256 4.134 -0.939 1.00 89.25 228 ALA A N 1
ATOM 1706 C CA . ALA A 1 228 ? 9.326 5.014 -0.517 1.00 89.25 228 ALA A CA 1
ATOM 1707 C C . ALA A 1 228 ? 9.842 5.825 -1.715 1.00 89.25 228 ALA A C 1
ATOM 1709 O O . ALA A 1 228 ? 9.806 5.374 -2.865 1.00 89.25 228 ALA A O 1
ATOM 1710 N N . VAL A 1 229 ? 10.325 7.034 -1.444 1.00 86.50 229 VAL A N 1
ATOM 1711 C CA . VAL A 1 229 ? 10.983 7.863 -2.456 1.00 86.50 229 VAL A CA 1
ATOM 1712 C C . VAL A 1 229 ? 12.373 7.286 -2.737 1.00 86.50 229 VAL A C 1
ATOM 1714 O O . VAL A 1 229 ? 13.048 6.799 -1.827 1.00 86.50 229 VAL A O 1
ATOM 1717 N N . TYR A 1 230 ? 12.781 7.312 -4.006 1.00 86.38 230 TYR A N 1
ATOM 1718 C CA . TYR A 1 230 ? 14.120 6.916 -4.425 1.00 86.38 230 TYR A CA 1
ATOM 1719 C C . TYR A 1 230 ? 14.939 8.151 -4.807 1.00 86.38 230 TYR A C 1
ATOM 1721 O O . TYR A 1 230 ? 14.686 8.766 -5.841 1.00 86.38 230 TYR A O 1
ATOM 1729 N N . GLU A 1 231 ? 15.939 8.480 -3.995 1.00 83.69 231 GLU A N 1
ATOM 1730 C CA . GLU A 1 231 ? 16.859 9.607 -4.178 1.00 83.69 231 GLU A CA 1
ATOM 1731 C C . GLU A 1 231 ? 18.290 9.128 -3.914 1.00 83.69 231 GLU A C 1
ATOM 1733 O O . GLU A 1 231 ? 18.795 9.198 -2.796 1.00 83.69 231 GLU A O 1
ATOM 1738 N N . ASN A 1 232 ? 18.947 8.579 -4.943 1.00 82.81 232 ASN A N 1
ATOM 1739 C CA . ASN A 1 232 ? 20.257 7.911 -4.822 1.00 82.81 232 ASN A CA 1
ATOM 1740 C C . ASN A 1 232 ? 20.259 6.767 -3.784 1.00 82.81 232 ASN A C 1
ATOM 1742 O O . ASN A 1 232 ? 21.274 6.465 -3.154 1.00 82.81 232 ASN A O 1
ATOM 1746 N N . GLY A 1 233 ? 19.091 6.158 -3.586 1.00 87.00 233 GLY A N 1
ATOM 1747 C CA . GLY A 1 233 ? 18.806 5.206 -2.525 1.00 87.00 233 GLY A CA 1
ATOM 1748 C C . GLY A 1 233 ? 17.359 5.334 -2.062 1.00 87.00 233 GLY A C 1
ATOM 1749 O O . GLY A 1 233 ? 16.725 6.376 -2.223 1.00 87.00 233 GLY A O 1
ATOM 1750 N N . TRP A 1 234 ? 16.816 4.258 -1.501 1.00 88.81 234 TRP A N 1
ATOM 1751 C CA . TRP A 1 234 ? 15.483 4.298 -0.907 1.00 88.81 234 TRP A CA 1
ATOM 1752 C C . TRP A 1 234 ? 15.533 5.077 0.401 1.00 88.81 234 TRP A C 1
ATOM 1754 O O . TRP A 1 234 ? 16.297 4.725 1.301 1.00 88.81 234 TRP A O 1
ATOM 1764 N N . ILE A 1 235 ? 14.702 6.109 0.513 1.00 87.75 235 ILE A N 1
ATOM 1765 C CA . ILE A 1 235 ? 14.501 6.806 1.779 1.00 87.75 235 ILE A CA 1
ATOM 1766 C C . ILE A 1 235 ? 13.818 5.837 2.744 1.00 87.75 235 ILE A C 1
ATOM 1768 O O . ILE A 1 235 ? 12.749 5.315 2.443 1.00 87.75 235 ILE A O 1
ATOM 1772 N N . SER A 1 236 ? 14.465 5.565 3.877 1.00 83.94 236 SER A N 1
ATOM 1773 C CA . SER A 1 236 ? 13.980 4.632 4.901 1.00 83.94 236 SER A CA 1
ATOM 1774 C C . SER A 1 236 ? 13.401 5.319 6.133 1.00 83.94 236 SER A C 1
ATOM 1776 O O . SER A 1 236 ? 13.000 4.635 7.073 1.00 83.94 236 SER A O 1
ATOM 1778 N N . ASP A 1 237 ? 13.425 6.651 6.171 1.00 81.31 237 ASP A N 1
ATOM 1779 C CA . ASP A 1 237 ? 12.835 7.412 7.264 1.00 81.31 237 ASP A CA 1
ATOM 1780 C C . ASP A 1 237 ? 11.308 7.301 7.204 1.00 81.31 237 ASP A C 1
ATOM 1782 O O . ASP A 1 237 ? 10.674 7.613 6.196 1.00 81.31 237 ASP A O 1
ATOM 1786 N N . THR A 1 238 ? 10.725 6.829 8.302 1.00 70.25 238 THR A N 1
ATOM 1787 C CA . THR A 1 238 ? 9.285 6.620 8.448 1.00 70.25 238 THR A CA 1
ATOM 1788 C C . THR A 1 238 ? 8.650 7.613 9.422 1.00 70.25 238 THR A C 1
ATOM 1790 O O . THR A 1 238 ? 7.574 7.331 9.953 1.00 70.25 238 THR A O 1
ATOM 1793 N N . THR A 1 239 ? 9.314 8.735 9.719 1.00 67.06 239 THR A N 1
ATOM 1794 C CA . THR A 1 239 ? 8.800 9.754 10.642 1.00 67.06 239 THR A CA 1
ATOM 1795 C C . THR A 1 239 ? 7.549 10.459 10.082 1.00 67.06 239 THR A C 1
ATOM 1797 O O . THR A 1 239 ? 7.553 10.928 8.944 1.00 67.06 239 THR A O 1
ATOM 1800 N N . PRO A 1 240 ? 6.457 10.569 10.869 1.00 52.03 240 PRO A N 1
ATOM 1801 C CA . PRO A 1 240 ? 5.167 11.102 10.411 1.00 52.03 240 PRO A CA 1
ATOM 1802 C C . PRO A 1 240 ? 5.173 12.569 9.967 1.00 52.03 240 PRO A C 1
ATOM 1804 O O . PRO A 1 240 ? 4.343 12.983 9.163 1.00 52.03 240 PRO A O 1
ATOM 1807 N N . GLU A 1 241 ? 6.074 13.375 10.531 1.00 50.62 241 GLU A N 1
ATOM 1808 C CA . GLU A 1 241 ? 6.147 14.819 10.270 1.00 50.62 241 GLU A CA 1
ATOM 1809 C C . GLU A 1 241 ? 6.789 15.135 8.911 1.00 50.62 241 GLU A C 1
ATOM 1811 O O . GLU A 1 241 ? 6.555 16.202 8.350 1.00 50.62 241 GLU A O 1
ATOM 1816 N N . GLN A 1 242 ? 7.538 14.179 8.356 1.00 50.78 242 GLN A N 1
ATOM 1817 C CA . GLN A 1 242 ? 8.145 14.228 7.028 1.00 50.78 242 GLN A CA 1
ATOM 1818 C C . GLN A 1 242 ? 7.423 13.267 6.066 1.00 50.78 242 GLN A C 1
ATOM 1820 O O . GLN A 1 242 ? 8.029 12.672 5.174 1.00 50.78 242 GLN A O 1
ATOM 1825 N N . VAL A 1 243 ? 6.114 13.058 6.260 1.00 50.22 243 VAL A N 1
ATOM 1826 C CA . VAL A 1 243 ? 5.318 12.200 5.374 1.00 50.22 243 VAL A CA 1
ATOM 1827 C C . VAL A 1 243 ? 5.034 12.958 4.092 1.00 50.22 243 VAL A C 1
ATOM 1829 O O . VAL A 1 243 ? 4.004 13.609 3.921 1.00 50.22 243 VAL A O 1
ATOM 1832 N N . ASP A 1 244 ? 5.970 12.840 3.164 1.00 50.69 244 ASP A N 1
ATOM 1833 C CA . ASP A 1 244 ? 5.706 13.100 1.765 1.00 50.69 244 ASP A CA 1
ATOM 1834 C C . ASP A 1 244 ? 4.806 11.957 1.278 1.00 50.69 244 ASP A C 1
ATOM 1836 O O . ASP A 1 244 ? 5.266 10.860 0.949 1.00 50.69 244 ASP A O 1
ATOM 1840 N N . PHE A 1 245 ? 3.486 12.161 1.358 1.00 55.72 245 PHE A N 1
ATOM 1841 C CA . PHE A 1 245 ? 2.475 11.191 0.937 1.00 55.72 245 PHE A CA 1
ATOM 1842 C C . PHE A 1 245 ? 2.619 10.931 -0.568 1.00 55.72 245 PHE A C 1
ATOM 1844 O O . PHE A 1 245 ? 1.924 11.563 -1.353 1.00 55.72 245 PHE A O 1
ATOM 1851 N N . ALA A 1 246 ? 3.539 10.046 -0.972 1.00 55.38 246 ALA A N 1
ATOM 1852 C CA . ALA A 1 246 ? 3.869 9.715 -2.362 1.00 55.38 246 ALA A CA 1
ATOM 1853 C C . ALA A 1 246 ? 3.570 10.873 -3.342 1.00 55.38 246 ALA A C 1
ATOM 1855 O O . ALA A 1 246 ? 2.675 10.730 -4.185 1.00 55.38 246 ALA A O 1
ATOM 1856 N N . PRO A 1 247 ? 4.271 12.022 -3.239 1.00 55.75 247 PRO A N 1
ATOM 1857 C CA . PRO A 1 247 ? 3.908 13.273 -3.924 1.00 55.75 247 PRO A CA 1
ATOM 1858 C C . PRO A 1 247 ? 3.886 13.165 -5.458 1.00 55.75 247 PRO A C 1
ATOM 1860 O O . PRO A 1 247 ? 3.436 14.079 -6.142 1.00 55.75 247 PRO A O 1
ATOM 1863 N N . LEU A 1 248 ? 4.345 12.040 -6.016 1.00 66.50 248 LEU A N 1
ATOM 1864 C CA . LEU A 1 248 ? 4.434 11.758 -7.448 1.00 66.50 248 LEU A CA 1
ATOM 1865 C C . LEU A 1 248 ? 3.493 10.635 -7.912 1.00 66.50 248 LEU A C 1
ATOM 1867 O O . LEU A 1 248 ? 3.775 9.968 -8.913 1.00 66.50 248 LEU A O 1
ATOM 1871 N N . ALA A 1 249 ? 2.392 10.397 -7.197 1.00 84.75 249 ALA A N 1
ATOM 1872 C CA . ALA A 1 249 ? 1.419 9.386 -7.582 1.00 84.75 249 ALA A CA 1
ATOM 1873 C C . ALA A 1 249 ? -0.021 9.899 -7.657 1.00 84.75 249 ALA A C 1
ATOM 1875 O O . ALA A 1 249 ? -0.458 10.753 -6.890 1.00 84.75 249 ALA A O 1
ATOM 1876 N N . ASP A 1 250 ? -0.770 9.308 -8.579 1.00 90.31 250 ASP A N 1
ATOM 1877 C CA . ASP A 1 250 ? -2.212 9.466 -8.661 1.00 90.31 250 ASP A CA 1
ATOM 1878 C C . ASP A 1 250 ? -2.886 8.398 -7.786 1.00 90.31 250 ASP A C 1
ATOM 1880 O O . ASP A 1 250 ? -2.402 7.270 -7.656 1.00 90.31 250 ASP A O 1
ATOM 1884 N N . TRP A 1 251 ? -4.022 8.738 -7.188 1.00 90.50 251 TRP A N 1
ATOM 1885 C CA . TRP A 1 251 ? -4.767 7.877 -6.278 1.00 90.50 251 TRP A CA 1
ATOM 1886 C C . TRP A 1 251 ? -6.214 7.756 -6.729 1.00 90.50 251 TRP A C 1
ATOM 1888 O O . TRP A 1 251 ? -6.865 8.746 -7.057 1.00 90.50 251 TRP A O 1
ATOM 1898 N N . ARG A 1 252 ? -6.731 6.528 -6.711 1.00 93.81 252 ARG A N 1
ATOM 1899 C CA . ARG A 1 252 ? -8.138 6.217 -6.961 1.00 93.81 252 ARG A CA 1
ATOM 1900 C C . ARG A 1 252 ? -8.560 5.021 -6.121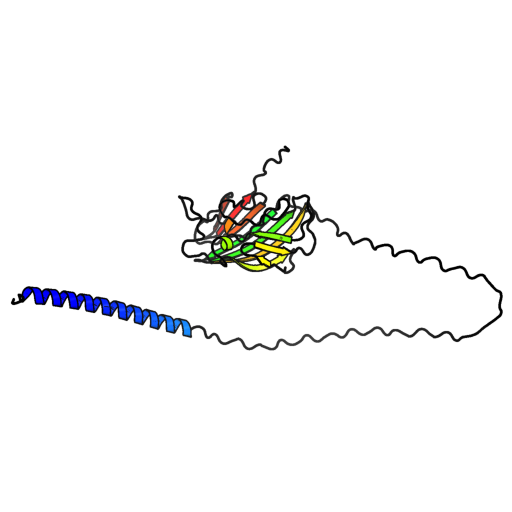 1.00 93.81 252 ARG A C 1
ATOM 1902 O O . ARG A 1 252 ? -8.443 3.872 -6.551 1.00 93.81 252 ARG A O 1
ATOM 1909 N N . VAL A 1 253 ? -9.062 5.286 -4.923 1.00 93.38 253 VAL A N 1
ATOM 1910 C CA . VAL A 1 253 ? -9.425 4.244 -3.957 1.00 93.38 253 VAL A CA 1
ATOM 1911 C C . VAL A 1 253 ? -10.885 4.355 -3.547 1.00 93.38 253 VAL A C 1
ATOM 1913 O O . VAL A 1 253 ? -11.443 5.443 -3.471 1.00 93.38 253 VAL A O 1
ATOM 1916 N N . VAL A 1 254 ? -11.518 3.213 -3.293 1.00 95.06 254 VAL A N 1
ATOM 1917 C CA . VAL A 1 254 ? -12.878 3.160 -2.750 1.00 95.06 254 VAL A CA 1
ATOM 1918 C C . VAL A 1 254 ? -12.811 2.807 -1.273 1.00 95.06 254 VAL A C 1
ATOM 1920 O O . VAL A 1 254 ? -12.288 1.757 -0.907 1.00 95.06 254 VAL A O 1
ATOM 1923 N N . ILE A 1 255 ? -13.373 3.653 -0.422 1.00 92.94 255 ILE A N 1
ATOM 1924 C CA . ILE A 1 255 ? -13.372 3.467 1.024 1.00 92.94 255 ILE A CA 1
ATOM 1925 C C . ILE A 1 255 ? -14.795 3.184 1.492 1.00 92.94 255 ILE A C 1
ATOM 1927 O O . ILE A 1 255 ? -15.719 3.938 1.200 1.00 92.94 255 ILE A O 1
ATOM 1931 N N . ALA A 1 256 ? -14.970 2.074 2.200 1.00 93.88 256 ALA A N 1
ATOM 1932 C CA . ALA A 1 256 ? -16.197 1.735 2.900 1.00 93.88 256 ALA A CA 1
ATOM 1933 C C . ALA A 1 256 ? -16.007 2.010 4.395 1.00 93.88 256 ALA A C 1
ATOM 1935 O O . ALA A 1 256 ? -15.180 1.357 5.033 1.00 93.88 256 ALA A O 1
ATOM 1936 N N . ALA A 1 257 ? -16.743 2.975 4.939 1.00 90.06 257 ALA A N 1
ATOM 1937 C CA . ALA A 1 257 ? -16.633 3.423 6.324 1.00 90.06 257 ALA A CA 1
ATOM 1938 C C . ALA A 1 257 ? -17.976 3.973 6.827 1.00 90.06 257 ALA A C 1
ATOM 1940 O O . ALA A 1 257 ? -18.813 4.409 6.038 1.00 90.06 257 ALA A O 1
ATOM 1941 N N . ALA A 1 258 ? -18.181 3.974 8.147 1.00 86.56 258 ALA A N 1
ATOM 1942 C CA . ALA A 1 258 ? -19.408 4.496 8.758 1.00 86.56 258 ALA A CA 1
ATOM 1943 C C . ALA A 1 258 ? -19.565 6.021 8.606 1.00 86.56 258 ALA A C 1
ATOM 1945 O O . ALA A 1 258 ? -20.680 6.533 8.653 1.00 86.56 258 ALA A O 1
ATOM 1946 N N . GLN A 1 259 ? -18.452 6.738 8.445 1.00 83.56 259 GLN A N 1
ATOM 1947 C CA . GLN A 1 259 ? -18.408 8.188 8.281 1.00 83.56 259 GLN A CA 1
ATOM 1948 C C . GLN A 1 259 ? -17.564 8.546 7.058 1.00 83.56 259 GLN A C 1
ATOM 1950 O O . GLN A 1 259 ? -16.687 7.776 6.654 1.00 83.56 259 GLN A O 1
ATOM 1955 N N . ALA A 1 260 ? -17.842 9.717 6.480 1.00 82.69 260 ALA A N 1
ATOM 1956 C CA . ALA A 1 260 ? -17.055 10.260 5.383 1.00 82.69 260 ALA A CA 1
ATOM 1957 C C . ALA A 1 260 ? -15.621 10.483 5.863 1.00 82.69 260 ALA A C 1
ATOM 1959 O O . ALA A 1 260 ? -15.439 11.121 6.901 1.00 82.69 260 ALA A O 1
ATOM 1960 N N . PRO A 1 261 ? -14.616 9.945 5.164 1.00 81.62 261 PRO A N 1
ATOM 1961 C CA . PRO A 1 261 ? -13.292 9.930 5.733 1.00 81.62 261 PRO A CA 1
ATOM 1962 C C . PRO A 1 261 ? -12.444 11.085 5.179 1.00 81.62 261 PRO A C 1
ATOM 1964 O O . PRO A 1 261 ? -12.646 11.537 4.049 1.00 81.62 261 PRO A O 1
ATOM 1967 N N . THR A 1 262 ? -11.477 11.558 5.963 1.00 76.44 262 THR A N 1
ATOM 1968 C CA . THR A 1 262 ? -10.598 12.663 5.556 1.00 76.44 262 THR A CA 1
ATOM 1969 C C . THR A 1 262 ? -9.500 12.167 4.616 1.00 76.44 262 THR A C 1
ATOM 1971 O O . THR A 1 262 ? -8.642 11.364 4.991 1.00 76.44 262 THR A O 1
ATOM 1974 N N . PHE A 1 263 ? -9.520 12.652 3.374 1.00 76.69 263 PHE A N 1
ATOM 1975 C CA . PHE A 1 263 ? -8.552 12.301 2.336 1.00 76.69 263 PHE A CA 1
ATOM 1976 C C . PHE A 1 263 ? -7.744 13.536 1.922 1.00 76.69 263 PHE A C 1
ATOM 1978 O O . PHE A 1 263 ? -8.111 14.265 1.000 1.00 76.69 263 PHE A O 1
ATOM 1985 N N . SER A 1 264 ? -6.659 13.809 2.649 1.00 70.88 264 SER A N 1
ATOM 1986 C CA . SER A 1 264 ? -5.841 15.006 2.426 1.00 70.88 264 SER A CA 1
ATOM 1987 C C . SER A 1 264 ? -5.216 15.016 1.028 1.00 70.88 264 SER A C 1
ATOM 1989 O O . SER A 1 264 ? -4.655 14.014 0.592 1.00 70.88 264 SER A O 1
ATOM 1991 N N . GLY A 1 265 ? -5.282 16.160 0.340 1.00 69.19 265 GLY A N 1
ATOM 1992 C CA . GLY A 1 265 ? -4.695 16.333 -0.996 1.00 69.19 265 GLY A CA 1
ATOM 1993 C C . GLY A 1 265 ? -5.539 15.785 -2.154 1.00 69.19 265 GLY A C 1
ATOM 1994 O O . GLY A 1 265 ? -5.056 15.742 -3.284 1.00 69.19 265 GLY A O 1
ATOM 1995 N N . GLY A 1 266 ? -6.788 15.383 -1.901 1.00 79.19 266 GLY A N 1
ATOM 1996 C CA . GLY A 1 266 ? -7.693 14.889 -2.934 1.00 79.19 266 GLY A CA 1
ATOM 1997 C C . GLY A 1 266 ? -9.158 15.248 -2.708 1.00 79.19 266 GLY A C 1
ATOM 1998 O O . GLY A 1 266 ? -9.517 16.012 -1.816 1.00 79.19 266 GLY A O 1
ATOM 1999 N N . GLU A 1 267 ? -10.000 14.671 -3.552 1.00 86.69 267 GLU A N 1
ATOM 2000 C CA . GLU A 1 267 ? -11.451 14.797 -3.541 1.00 86.69 267 GLU A CA 1
ATOM 2001 C C . GLU A 1 267 ? -12.088 13.524 -2.976 1.00 86.69 267 GLU A C 1
ATOM 2003 O O . GLU A 1 267 ? -11.584 12.412 -3.174 1.00 86.69 267 GLU A O 1
ATOM 2008 N N . VAL A 1 268 ? -13.215 13.694 -2.282 1.00 89.31 268 VAL A N 1
ATOM 2009 C CA . VAL A 1 268 ? -14.033 12.602 -1.747 1.00 89.31 268 VAL A CA 1
ATOM 2010 C C . VAL A 1 268 ? -15.442 12.727 -2.313 1.00 89.31 268 VAL A C 1
ATOM 2012 O O . VAL A 1 268 ? -16.169 13.666 -1.999 1.00 89.31 268 VAL A O 1
ATOM 2015 N N . GLU A 1 269 ? -15.839 11.758 -3.131 1.00 94.12 269 GLU A N 1
ATOM 2016 C CA . GLU A 1 269 ? -17.184 11.635 -3.688 1.00 94.12 269 GLU A CA 1
ATOM 2017 C C . GLU A 1 269 ? -17.936 10.507 -2.972 1.00 94.12 269 GLU A C 1
ATOM 2019 O O . GLU A 1 269 ? -17.445 9.384 -2.859 1.00 94.12 269 GLU A O 1
ATOM 2024 N N . GLN A 1 270 ? -19.152 10.768 -2.495 1.00 94.62 270 GLN A N 1
ATOM 2025 C CA . GLN A 1 270 ? -19.990 9.723 -1.910 1.00 94.62 270 GLN A CA 1
ATOM 2026 C C . GLN A 1 270 ? -20.698 8.921 -3.012 1.00 94.62 270 GLN A C 1
ATOM 2028 O O . GLN A 1 270 ? -21.469 9.471 -3.790 1.00 94.62 270 GLN A O 1
ATOM 2033 N N . LEU A 1 271 ? -20.479 7.603 -3.044 1.00 93.50 271 LEU A N 1
ATOM 2034 C CA . LEU A 1 271 ? -21.072 6.692 -4.034 1.00 93.50 271 LEU A CA 1
ATOM 2035 C C . LEU A 1 271 ? -22.388 6.043 -3.564 1.00 93.50 271 LEU A C 1
ATOM 2037 O O . LEU A 1 271 ? -23.087 5.416 -4.358 1.00 93.50 271 LEU A O 1
ATOM 2041 N N . GLY A 1 272 ? -22.685 6.111 -2.265 1.00 88.38 272 GLY A N 1
ATOM 2042 C CA . GLY A 1 272 ? -23.830 5.466 -1.615 1.00 88.38 272 GLY A CA 1
ATOM 2043 C C . GLY A 1 272 ? -23.601 5.295 -0.111 1.00 88.38 272 GLY A C 1
ATOM 2044 O O . GLY A 1 272 ? -22.615 5.807 0.426 1.00 88.38 272 GLY A O 1
ATOM 2045 N N . ASP A 1 273 ? -24.496 4.577 0.572 1.00 88.19 273 ASP A N 1
ATOM 2046 C CA . ASP A 1 273 ? -24.442 4.375 2.028 1.00 88.19 273 ASP A CA 1
ATOM 2047 C C . ASP A 1 273 ? -23.074 3.846 2.488 1.00 88.19 273 ASP A C 1
ATOM 2049 O O . ASP A 1 273 ? -22.683 2.714 2.191 1.00 88.19 273 ASP A O 1
ATOM 2053 N N . GLY A 1 274 ? -22.329 4.701 3.197 1.00 88.69 274 GLY A N 1
ATOM 2054 C CA . GLY A 1 274 ? -21.016 4.391 3.762 1.00 88.69 274 GLY A CA 1
ATOM 2055 C C . GLY A 1 274 ? -19.921 4.061 2.743 1.00 88.69 274 GLY A C 1
ATOM 2056 O O . GLY A 1 274 ? -18.946 3.409 3.108 1.00 88.69 274 GLY A O 1
ATOM 2057 N N . ARG A 1 275 ? -20.065 4.452 1.468 1.00 95.44 275 ARG A N 1
ATOM 2058 C CA . ARG A 1 275 ? -19.063 4.218 0.413 1.00 95.44 275 ARG A CA 1
ATOM 2059 C C . ARG A 1 275 ? -18.617 5.516 -0.242 1.00 95.44 275 ARG A C 1
ATOM 2061 O O . ARG A 1 275 ? -19.438 6.277 -0.747 1.00 95.44 275 ARG A O 1
ATOM 2068 N N . TYR A 1 276 ? -17.306 5.693 -0.329 1.00 93.44 276 TYR A N 1
ATOM 2069 C CA . TYR A 1 276 ? -16.661 6.913 -0.796 1.00 93.44 276 TYR A CA 1
ATOM 2070 C C . TYR A 1 276 ? -15.617 6.583 -1.864 1.00 93.44 276 TYR A C 1
ATOM 2072 O O . TYR A 1 276 ? -14.821 5.662 -1.691 1.00 93.44 276 TYR A O 1
ATOM 2080 N N . LEU A 1 277 ? -15.632 7.302 -2.981 1.00 94.69 277 LEU A N 1
ATOM 2081 C CA . LEU A 1 277 ? -14.545 7.332 -3.949 1.00 94.69 277 LEU A CA 1
ATOM 2082 C C . LEU A 1 277 ? -13.599 8.462 -3.555 1.00 94.69 277 LEU A C 1
ATOM 2084 O O . LEU A 1 277 ? -14.003 9.619 -3.513 1.00 94.69 277 LEU A O 1
ATOM 2088 N N . CYS A 1 278 ? -12.349 8.120 -3.280 1.00 90.31 278 CYS A N 1
ATOM 2089 C CA . CYS A 1 278 ? -11.305 9.078 -2.957 1.00 90.31 278 CYS A CA 1
ATOM 2090 C C . CYS A 1 278 ? -10.315 9.141 -4.118 1.00 90.31 278 CYS A C 1
ATOM 2092 O O . CYS A 1 278 ? -9.745 8.116 -4.519 1.00 90.31 278 CYS A O 1
ATOM 2094 N N . THR A 1 279 ? -10.118 10.338 -4.660 1.00 90.81 279 THR A N 1
ATOM 2095 C CA . THR A 1 279 ? -9.208 10.577 -5.781 1.00 90.81 279 THR A CA 1
ATOM 2096 C C . THR A 1 279 ? -8.253 11.710 -5.474 1.00 90.81 279 THR A C 1
ATOM 2098 O O . THR A 1 279 ? -8.685 12.792 -5.103 1.00 90.81 279 THR A O 1
ATOM 2101 N N . ALA A 1 280 ? -6.960 11.491 -5.676 1.00 86.25 280 ALA A N 1
ATOM 2102 C CA . ALA A 1 280 ? -5.963 12.556 -5.669 1.00 86.25 280 ALA A CA 1
ATOM 2103 C C . ALA A 1 280 ? -5.147 12.461 -6.949 1.00 86.25 280 ALA A C 1
ATOM 2105 O O . ALA A 1 280 ? -4.895 11.370 -7.462 1.00 86.25 280 ALA A O 1
ATOM 2106 N N . ARG A 1 281 ? -4.728 13.609 -7.461 1.00 82.50 281 ARG A N 1
ATOM 2107 C CA . ARG A 1 281 ? -3.778 13.681 -8.561 1.00 82.50 281 ARG A CA 1
ATOM 2108 C C . ARG A 1 281 ? -2.550 14.392 -8.039 1.00 82.50 281 ARG A C 1
ATOM 2110 O O . ARG A 1 281 ? -2.686 15.474 -7.473 1.00 82.50 281 ARG A O 1
ATOM 2117 N N . ALA A 1 282 ? -1.374 13.809 -8.238 1.00 72.31 282 ALA A N 1
ATOM 2118 C CA . ALA A 1 282 ? -0.142 14.502 -7.892 1.00 72.31 282 ALA A CA 1
ATOM 2119 C C . ALA A 1 282 ? -0.100 15.847 -8.636 1.00 72.31 282 ALA A C 1
ATOM 2121 O O . ALA A 1 282 ? -0.346 15.903 -9.850 1.00 72.31 282 ALA A O 1
ATOM 2122 N N . ALA A 1 283 ? 0.201 16.942 -7.938 1.00 56.72 283 ALA A N 1
ATOM 2123 C CA . ALA A 1 283 ? 0.536 18.178 -8.629 1.00 56.72 283 ALA A CA 1
ATOM 2124 C C . ALA A 1 283 ? 1.769 17.896 -9.500 1.00 56.72 283 ALA A C 1
ATOM 2126 O O . ALA A 1 283 ? 2.678 17.186 -9.082 1.00 56.72 283 ALA A O 1
ATOM 2127 N N . VAL A 1 284 ? 1.793 18.382 -10.744 1.00 45.19 284 VAL A N 1
ATOM 2128 C CA . VAL A 1 284 ? 3.063 18.481 -11.473 1.00 45.19 284 VAL A CA 1
ATOM 2129 C C . VAL A 1 284 ? 3.849 19.527 -10.680 1.00 45.19 284 VAL A C 1
ATOM 2131 O O . VAL A 1 284 ? 3.412 20.679 -10.704 1.00 45.19 284 VAL A O 1
ATOM 2134 N N . PRO A 1 285 ? 4.949 19.217 -9.960 1.00 44.50 285 PRO A N 1
ATOM 2135 C CA . PRO A 1 285 ? 5.931 20.270 -9.820 1.00 44.50 285 PRO A CA 1
ATOM 2136 C C . PRO A 1 285 ? 6.312 20.558 -11.262 1.00 44.50 285 PRO A C 1
ATOM 2138 O O . PRO A 1 285 ? 6.717 19.644 -11.985 1.00 44.50 285 PRO A O 1
ATOM 2141 N N . GLU A 1 286 ? 6.023 21.772 -11.719 1.00 32.22 286 GLU A N 1
ATOM 2142 C CA . GLU A 1 286 ? 6.612 22.315 -12.929 1.00 32.22 286 GLU A CA 1
ATOM 2143 C C . GLU A 1 286 ? 8.074 21.862 -12.891 1.00 32.22 286 GLU A C 1
ATOM 2145 O O . GLU A 1 286 ? 8.838 22.299 -12.031 1.00 32.22 286 GLU A O 1
ATOM 2150 N N . LEU A 1 287 ? 8.432 20.882 -13.727 1.00 33.88 287 LEU A N 1
ATOM 2151 C CA . LEU A 1 287 ? 9.810 20.457 -13.926 1.00 33.88 287 LEU A CA 1
ATOM 2152 C C . LEU A 1 287 ? 10.465 21.588 -14.721 1.00 33.88 287 LEU A C 1
ATOM 2154 O O . LEU A 1 287 ? 10.835 21.445 -15.883 1.00 33.88 287 LEU A O 1
ATOM 2158 N N . LEU A 1 288 ? 10.510 22.766 -14.103 1.00 29.80 288 LEU A N 1
ATOM 2159 C CA . LEU A 1 288 ? 11.343 23.869 -14.487 1.00 29.80 288 LEU A CA 1
ATOM 2160 C C . LEU A 1 288 ? 12.731 23.466 -14.031 1.00 29.80 288 LEU A C 1
ATOM 2162 O O . LEU A 1 288 ? 13.106 23.596 -12.868 1.00 29.80 288 LEU A O 1
ATOM 2166 N N . PHE A 1 289 ? 13.447 22.899 -14.995 1.00 39.88 289 PHE A N 1
ATOM 2167 C CA . PHE A 1 289 ? 14.880 23.058 -15.157 1.00 39.88 289 PHE A CA 1
ATOM 2168 C C . PHE A 1 289 ? 15.429 24.206 -14.297 1.00 39.88 289 PHE A C 1
ATOM 2170 O O . PHE A 1 289 ? 15.085 25.371 -14.504 1.00 39.88 289 PHE A O 1
ATOM 2177 N N . SER A 1 290 ? 16.285 23.856 -13.344 1.00 32.62 290 SER A N 1
ATOM 2178 C CA . SER A 1 290 ? 17.291 24.740 -12.758 1.00 32.62 290 SER A CA 1
ATOM 2179 C C . SER A 1 290 ? 18.610 23.986 -12.763 1.00 32.62 290 SER A C 1
ATOM 2181 O O . SER A 1 290 ? 18.593 22.808 -12.340 1.00 32.62 290 SER A O 1
#

Foldseek 3Di:
DDDDPVVVVVVVVVVVVVVVVVVVVVVVVVVVVVVVVVVVVVPDDDDDDDDDDDDPDDDDDDDDDDDDDDDDDDDDDDDDDDDDDDPDDPDPDDDPDPDPDDDADFDPDPFKEWEWEWEDDDQKIKIKIKIWHFQQDQDKAFKWKWFQLLQVQPNPQKDWDFKDKPPHGFDWDDDRRMIITGDPDIHHHRGIIIMITIMMGGADDQGSDDDDVDDDDDAPLNNDGATADDDVHGDPDSDSVPPPSSLGYKYWYKYQAQDQGHHPQWDWDDPDHRIIITIHDRDPPPPPDD

Sequence (290 aa):
MTISPRRRRKRIRIYTLAGAALLCILAGLLFYFFKREQALQAVSVPLPQPTATATPMATVTPTATITPTAVPSPSAVPQTSPVSTVAPAASPAPVRSPFPTLPIRKSVLERSLYQGSLSIVDDQARGKLSLTYVNNGVETLYAIYLHLYPNAMVPGSLSIKAAALDGVQAYYTLDGAMLCLPLINELRSGESARIYLEFTVQFPEGGFGATSSEGTELSLLGIFPTAAVYENGWISDTTPEQVDFAPLADWRVVIAAAQAPTFSGGEVEQLGDGRYLCTARAAVPELLFS